Protein AF-A0A7Y3I035-F1 (afdb_monomer)

Sequence (194 aa):
MNVNLIPAARLRRASVQRHLRAWITTWSSLALFLLVAFFVAGGISANDDRTLTEQITVATNTIEQGQIETTRLRSAIEHSMTVLRANRAVGVQPDWSILLALVAEALGDEMVIRECRLVAQPARDEETGNDLTLTISGIGRTQQDISQFVLRMDKLTLFRRVRLTDTRREPFLNDHAIAFRLECELDKQEESGS

Nearest PDB structures (foldseek):
  3jc8-assembly1_Oa  TM=4.571E-01  e=1.658E-03  Myxococcus xanthus DK 1622
  5uvr-assembly1_A  TM=6.631E-01  e=7.263E-03  Pseudomonas aeruginosa
  2rjz-assembly1_A  TM=5.347E-01  e=1.236E-02  Pseudomonas aeruginosa PAO1
  6kny-assembly1_A  TM=4.689E-01  e=4.534E-02  Akkermansia muciniphila ATCC BAA-835
  6lad-assembly7_C  TM=4.763E-01  e=1.037E-01  Akkermansia muciniphila ATCC BAA-835

pLDDT: mean 89.02, std 12.92, range [39.69, 98.56]

Secondary structure (DSSP, 8-state):
-------HHHHHHHHHHHHHHHHHHHHHHHHHHHHHHHHHHHHHHHHHHHHHHHHHHHHHHHHHHHHHHHHHHHHHHHHHHHHHHHHHHHH----HHHHHHHHHHHH-TTEEEEEEEEEEEPPSSTTS--EEEEEEEEEESSHHHHHHHHHHHHHTSSEEEEEEEEEEEEEETTEEEEEEEEEEEEP-------

Solvent-accessible surface area (backbone atoms only — not comparable to full-atom values): 11039 Å² total; per-residue (Å²): 135,87,79,80,83,71,65,68,72,60,59,57,55,57,53,52,52,53,51,52,50,51,52,49,52,52,53,54,52,52,52,51,50,52,51,53,52,50,53,53,54,53,54,53,56,59,49,53,57,50,53,53,52,52,51,52,50,53,51,50,53,52,52,52,52,52,52,54,52,52,53,53,51,51,53,54,51,55,54,52,50,51,53,48,50,58,50,51,75,60,62,79,63,72,74,56,66,59,57,51,50,53,52,56,66,44,49,53,91,66,43,48,83,74,46,80,46,80,43,76,43,78,50,92,46,99,85,48,69,76,42,40,39,39,38,40,29,31,38,18,62,43,73,65,56,46,55,51,32,54,54,42,51,51,68,64,69,56,37,75,40,73,42,82,76,46,77,45,82,43,85,45,96,94,48,65,26,32,35,39,31,36,41,29,36,44,53,78,79,71,78,78,82,122

Structure (mmCIF, N/CA/C/O backbone):
data_AF-A0A7Y3I035-F1
#
_entry.id   AF-A0A7Y3I035-F1
#
loop_
_atom_site.group_PDB
_atom_site.id
_atom_site.type_symbol
_atom_site.label_atom_id
_atom_site.label_alt_id
_atom_site.label_comp_id
_atom_site.label_asym_id
_atom_site.label_entity_id
_atom_site.label_seq_id
_atom_site.pdbx_PDB_ins_code
_atom_site.Cartn_x
_atom_site.Cartn_y
_atom_site.Cartn_z
_atom_site.occupancy
_atom_site.B_iso_or_equiv
_atom_site.auth_seq_id
_atom_site.auth_comp_id
_atom_site.auth_asym_id
_atom_site.auth_atom_id
_atom_site.pdbx_PDB_model_num
ATOM 1 N N . MET A 1 1 ? 58.839 7.990 -119.563 1.00 39.69 1 MET A N 1
ATOM 2 C CA . MET A 1 1 ? 59.151 7.915 -118.119 1.00 39.69 1 MET A CA 1
ATOM 3 C C . MET A 1 1 ? 58.642 9.189 -117.460 1.00 39.69 1 MET A C 1
ATOM 5 O O . MET A 1 1 ? 59.335 10.194 -117.484 1.00 39.69 1 MET A O 1
ATOM 9 N N . ASN A 1 2 ? 57.406 9.181 -116.955 1.00 41.38 2 ASN A N 1
ATOM 10 C CA . ASN A 1 2 ? 56.864 10.333 -116.231 1.00 41.38 2 ASN A CA 1
ATOM 11 C C . ASN A 1 2 ? 57.347 10.272 -114.783 1.00 41.38 2 ASN A C 1
ATOM 13 O O . ASN A 1 2 ? 56.921 9.418 -114.008 1.00 41.38 2 ASN A O 1
ATOM 17 N N . VAL A 1 3 ? 58.273 11.168 -114.447 1.00 53.53 3 VAL A N 1
ATOM 18 C CA . VAL A 1 3 ? 58.755 11.382 -113.084 1.00 53.53 3 VAL A CA 1
ATOM 19 C C . VAL A 1 3 ? 57.679 12.174 -112.349 1.00 53.53 3 VAL A C 1
ATOM 21 O O . VAL A 1 3 ? 57.455 13.352 -112.615 1.00 53.53 3 VAL A O 1
ATOM 24 N N . ASN A 1 4 ? 56.961 11.494 -111.460 1.00 59.69 4 ASN A N 1
ATOM 25 C CA . ASN A 1 4 ? 55.905 12.091 -110.656 1.00 59.69 4 ASN A CA 1
ATOM 26 C C . ASN A 1 4 ? 56.529 13.010 -109.586 1.00 59.69 4 ASN A C 1
ATOM 28 O O . ASN A 1 4 ? 56.932 12.553 -108.519 1.00 59.69 4 ASN A O 1
ATOM 32 N N . LEU A 1 5 ? 56.637 14.306 -109.889 1.00 67.31 5 LEU A N 1
ATOM 33 C CA . LEU A 1 5 ? 57.179 15.365 -109.024 1.00 67.31 5 LEU A CA 1
ATOM 34 C C . LEU A 1 5 ? 56.138 15.884 -108.012 1.00 67.31 5 LEU A C 1
ATOM 36 O O . LEU A 1 5 ? 56.022 17.088 -107.785 1.00 67.31 5 LEU A O 1
ATOM 40 N N . ILE A 1 6 ? 55.364 14.995 -107.381 1.00 62.97 6 ILE A N 1
ATOM 41 C CA . ILE A 1 6 ? 54.541 15.391 -106.231 1.00 62.97 6 ILE A CA 1
ATOM 42 C C . ILE A 1 6 ? 55.465 15.431 -105.002 1.00 62.97 6 ILE A C 1
ATOM 44 O O . ILE A 1 6 ? 56.000 14.396 -104.601 1.00 62.97 6 ILE A O 1
ATOM 48 N N . PRO A 1 7 ? 55.681 16.602 -104.378 1.00 70.56 7 PRO A N 1
ATOM 49 C CA . PRO A 1 7 ? 56.653 16.753 -103.303 1.00 70.56 7 PRO A CA 1
ATOM 50 C C . PRO A 1 7 ? 56.266 15.909 -102.079 1.00 70.56 7 PRO A C 1
ATOM 52 O O . PRO A 1 7 ? 55.237 16.144 -101.438 1.00 70.56 7 PRO A O 1
ATOM 55 N N . ALA A 1 8 ? 57.136 14.963 -101.705 1.00 72.44 8 ALA A N 1
ATOM 56 C CA . ALA A 1 8 ? 56.980 14.044 -100.567 1.00 72.44 8 ALA A CA 1
ATOM 57 C C . ALA A 1 8 ? 56.687 14.748 -99.221 1.00 72.44 8 ALA A C 1
ATOM 59 O O . ALA A 1 8 ? 56.113 14.156 -98.304 1.00 72.44 8 ALA A O 1
ATOM 60 N N . ALA A 1 9 ? 57.014 16.040 -99.114 1.00 73.12 9 ALA A N 1
ATOM 61 C CA . ALA A 1 9 ? 56.730 16.869 -97.947 1.00 73.12 9 ALA A CA 1
ATOM 62 C C . ALA A 1 9 ? 55.222 17.059 -97.664 1.00 73.12 9 ALA A C 1
ATOM 64 O O . ALA A 1 9 ? 54.836 17.192 -96.501 1.00 73.12 9 ALA A O 1
ATOM 65 N N . ARG A 1 10 ? 54.346 17.040 -98.683 1.00 75.56 10 ARG A N 1
ATOM 66 C CA . ARG A 1 10 ? 52.890 17.204 -98.477 1.00 75.56 10 ARG A CA 1
ATOM 67 C C . ARG A 1 10 ? 52.215 15.936 -97.951 1.00 75.56 10 ARG A C 1
ATOM 69 O O . ARG A 1 10 ? 51.343 16.034 -97.090 1.00 75.56 10 ARG A O 1
ATOM 76 N N . LEU A 1 11 ? 52.652 14.757 -98.393 1.00 73.19 11 LEU A N 1
ATOM 77 C CA . LEU A 1 11 ? 52.077 13.480 -97.949 1.00 73.19 11 LEU A CA 1
ATOM 78 C C . LEU A 1 11 ? 52.383 13.188 -96.469 1.00 73.19 11 LEU A C 1
ATOM 80 O O . LEU A 1 11 ? 51.501 12.721 -95.750 1.00 73.19 11 LEU A O 1
ATOM 84 N N . ARG A 1 12 ? 53.579 13.556 -95.972 1.00 75.31 12 ARG A N 1
ATOM 85 C CA . ARG A 1 12 ? 53.938 13.401 -94.546 1.00 75.31 12 ARG A CA 1
ATOM 86 C C . ARG A 1 12 ? 53.108 14.280 -93.602 1.00 75.31 12 ARG A C 1
ATOM 88 O O . ARG A 1 12 ? 52.785 13.843 -92.505 1.00 75.31 12 ARG A O 1
ATOM 95 N N . ARG A 1 13 ? 52.715 15.496 -94.007 1.00 77.25 13 ARG A N 1
ATOM 96 C CA . ARG A 1 13 ? 51.841 16.349 -93.171 1.00 77.25 13 ARG A CA 1
ATOM 97 C C . ARG A 1 13 ? 50.422 15.782 -93.051 1.00 77.25 13 ARG A C 1
ATOM 99 O O . ARG A 1 13 ? 49.820 15.881 -91.985 1.00 77.25 13 ARG A O 1
ATOM 106 N N . ALA A 1 14 ? 49.905 15.1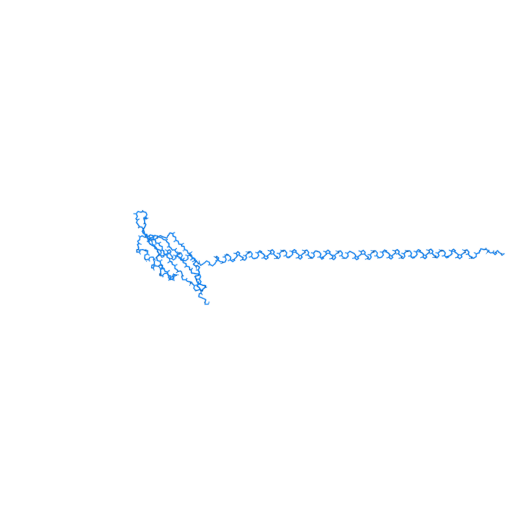56 -94.110 1.00 77.19 14 ALA A N 1
ATOM 107 C CA . ALA A 1 14 ? 48.558 14.587 -94.115 1.00 77.19 14 ALA A CA 1
ATOM 108 C C . ALA A 1 14 ? 48.427 13.328 -93.234 1.00 77.19 14 ALA A C 1
ATOM 110 O O . ALA A 1 14 ? 47.402 13.156 -92.574 1.00 77.19 14 ALA A O 1
ATOM 111 N N . SER A 1 15 ? 49.449 12.463 -93.176 1.00 79.31 15 SER A N 1
ATOM 112 C CA . SER A 1 15 ? 49.418 11.271 -92.313 1.00 79.31 15 SER A CA 1
ATOM 113 C C . SER A 1 15 ? 49.510 11.627 -90.827 1.00 79.31 15 SER A C 1
ATOM 115 O O . SER A 1 15 ? 48.733 11.108 -90.027 1.00 79.31 15 SER A O 1
ATOM 117 N N . VAL A 1 16 ? 50.378 12.576 -90.456 1.00 85.50 16 VAL A N 1
ATOM 118 C CA . VAL A 1 16 ? 50.531 13.035 -89.062 1.00 85.50 16 VAL A CA 1
ATOM 119 C C . VAL A 1 16 ? 49.228 13.628 -88.520 1.00 85.50 16 VAL A C 1
ATOM 121 O O . VAL A 1 16 ? 48.840 13.322 -87.395 1.00 85.50 16 VAL A O 1
ATOM 124 N N . GLN A 1 17 ? 48.496 14.406 -89.326 1.00 85.50 17 GLN A N 1
ATOM 125 C CA . GLN A 1 17 ? 47.204 14.964 -88.909 1.00 85.50 17 GLN A CA 1
ATOM 126 C C . GLN A 1 17 ? 46.141 13.888 -88.653 1.00 85.50 17 GLN A C 1
ATOM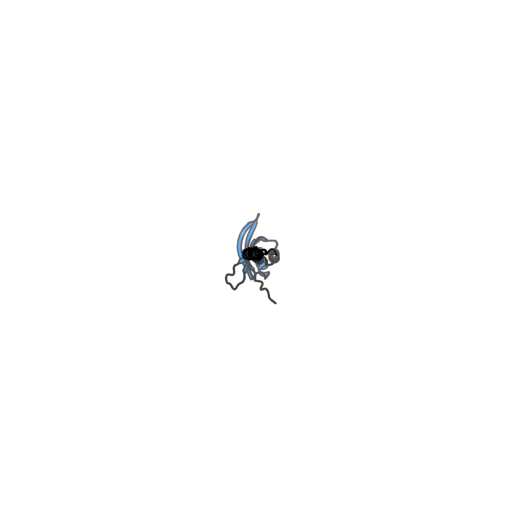 128 O O . GLN A 1 17 ? 45.338 14.039 -87.733 1.00 85.50 17 GLN A O 1
ATOM 133 N N . ARG A 1 18 ? 46.130 12.796 -89.430 1.00 85.69 18 ARG A N 1
ATOM 134 C CA . ARG A 1 18 ? 45.199 11.678 -89.202 1.00 85.69 18 ARG A CA 1
ATOM 135 C C . ARG A 1 18 ? 45.513 10.945 -87.906 1.00 85.69 18 ARG A C 1
ATOM 137 O O . ARG A 1 18 ? 44.594 10.680 -87.138 1.00 85.69 18 ARG A O 1
ATOM 144 N N . HIS A 1 19 ? 46.792 10.684 -87.639 1.00 89.31 19 HIS A N 1
ATOM 145 C CA . HIS A 1 19 ? 47.198 10.077 -86.377 1.00 89.31 19 HIS A CA 1
ATOM 146 C C . HIS A 1 19 ? 46.843 10.982 -85.200 1.00 89.31 19 HIS A C 1
ATOM 148 O O . HIS A 1 19 ? 46.177 10.515 -84.289 1.00 89.31 19 HIS A O 1
ATOM 154 N N . LEU A 1 20 ? 47.181 12.275 -85.237 1.00 90.12 20 LEU A N 1
ATOM 155 C CA . LEU A 1 20 ? 46.835 13.206 -84.154 1.00 90.12 20 LEU A CA 1
ATOM 156 C C . LEU A 1 20 ? 45.331 13.240 -83.868 1.00 90.12 20 LEU A C 1
ATOM 158 O O . LEU A 1 20 ? 44.941 13.194 -82.706 1.00 90.12 20 LEU A O 1
ATOM 162 N N . ARG A 1 21 ? 44.481 13.257 -84.903 1.00 91.19 21 ARG A N 1
ATOM 163 C CA . ARG A 1 21 ? 43.022 13.198 -84.716 1.00 91.19 21 ARG A CA 1
ATOM 164 C C . ARG A 1 21 ? 42.582 11.892 -84.059 1.00 91.19 21 ARG A C 1
ATOM 166 O O . ARG A 1 21 ? 41.799 11.953 -83.121 1.00 91.19 21 ARG A O 1
ATOM 173 N N . ALA A 1 22 ? 43.116 10.752 -84.502 1.00 92.50 22 ALA A N 1
ATOM 174 C CA . ALA A 1 22 ? 42.826 9.456 -83.890 1.00 92.50 22 ALA A CA 1
ATOM 175 C C . ALA A 1 22 ? 43.279 9.402 -82.419 1.00 92.50 22 ALA A C 1
ATOM 177 O O . ALA A 1 22 ? 42.523 8.962 -81.558 1.00 92.50 22 ALA A O 1
ATOM 178 N N . TRP A 1 23 ? 44.473 9.918 -82.108 1.00 93.62 23 TRP A N 1
ATOM 179 C CA . TRP A 1 23 ? 44.976 10.004 -80.735 1.00 93.62 23 TRP A CA 1
ATOM 180 C C . TRP A 1 23 ? 44.084 10.893 -79.862 1.00 93.62 23 TRP A C 1
ATOM 182 O O . TRP A 1 23 ? 43.719 10.479 -78.766 1.00 93.62 23 TRP A O 1
ATOM 192 N N . ILE A 1 24 ? 43.672 12.067 -80.352 1.00 96.19 24 ILE A N 1
ATOM 193 C CA . ILE A 1 24 ? 42.769 12.968 -79.620 1.00 96.19 24 ILE A CA 1
ATOM 194 C C . ILE A 1 24 ? 41.429 12.281 -79.346 1.00 96.19 24 ILE A C 1
ATOM 196 O O . ILE A 1 24 ? 40.977 12.297 -78.207 1.00 96.19 24 ILE A O 1
ATOM 200 N N . THR A 1 25 ? 40.818 11.625 -80.338 1.00 95.69 25 THR A N 1
ATOM 201 C CA . THR A 1 25 ? 39.538 10.930 -80.130 1.00 95.69 25 THR A CA 1
ATOM 202 C C . THR A 1 25 ? 39.654 9.809 -79.103 1.00 95.69 25 THR A C 1
ATOM 204 O O . THR A 1 25 ? 38.780 9.682 -78.247 1.00 95.69 25 THR A O 1
ATOM 207 N N . THR A 1 26 ? 40.749 9.043 -79.125 1.00 96.19 26 THR A N 1
ATOM 208 C CA . THR A 1 26 ? 40.977 7.972 -78.149 1.00 96.19 26 THR A CA 1
ATOM 209 C C . THR A 1 26 ? 41.134 8.544 -76.742 1.00 96.19 26 THR A C 1
ATOM 211 O O . THR A 1 26 ? 40.435 8.104 -75.830 1.00 96.19 26 THR A O 1
ATOM 214 N N . TRP A 1 27 ? 41.966 9.575 -76.562 1.00 97.00 27 TRP A N 1
ATOM 215 C CA . TRP A 1 27 ? 42.158 10.222 -75.260 1.00 97.00 27 TRP A CA 1
ATOM 216 C C . TRP A 1 27 ? 40.886 10.893 -74.735 1.00 97.00 27 TRP A C 1
ATOM 218 O O . TRP A 1 27 ? 40.568 10.741 -73.558 1.00 97.00 27 TRP A O 1
ATOM 228 N N . SER A 1 28 ? 40.116 11.573 -75.590 1.00 96.19 28 SER A N 1
ATOM 229 C CA . SER A 1 28 ? 38.829 12.160 -75.201 1.00 96.19 28 SER A CA 1
ATOM 230 C C . SER A 1 28 ? 37.820 11.092 -74.783 1.00 96.19 28 SER A C 1
ATOM 232 O O . SER A 1 28 ? 37.120 11.279 -73.791 1.00 96.19 28 SER A O 1
ATOM 234 N N . SER A 1 29 ? 37.766 9.961 -75.493 1.00 96.69 29 SER A N 1
ATOM 235 C CA . SER A 1 29 ? 36.865 8.857 -75.143 1.00 96.69 29 SER A CA 1
ATOM 236 C C . SER A 1 29 ? 37.239 8.206 -73.806 1.00 96.69 29 SER A C 1
ATOM 238 O O . SER A 1 29 ? 36.363 7.973 -72.976 1.00 96.69 29 SER A O 1
ATOM 240 N N . LEU A 1 30 ? 38.537 8.006 -73.549 1.00 96.88 30 LEU A N 1
ATOM 241 C CA . LEU A 1 30 ? 39.046 7.493 -72.277 1.00 96.88 30 LEU A CA 1
ATOM 242 C C . LEU A 1 30 ? 38.745 8.455 -71.119 1.00 96.88 30 LEU A C 1
ATOM 244 O O . LEU A 1 30 ? 38.272 8.023 -70.071 1.00 96.88 30 LEU A O 1
ATOM 248 N N . ALA A 1 31 ? 38.986 9.755 -71.309 1.00 97.56 31 ALA A N 1
ATOM 249 C CA . ALA A 1 31 ? 38.710 10.767 -70.293 1.00 97.56 31 ALA A CA 1
ATOM 250 C C . ALA A 1 31 ? 37.214 10.830 -69.949 1.00 97.56 31 ALA A C 1
ATOM 252 O O . ALA A 1 31 ? 36.852 10.879 -68.775 1.00 97.56 31 ALA A O 1
ATOM 253 N N . LEU A 1 32 ? 36.347 10.766 -70.965 1.00 97.62 32 LEU A N 1
ATOM 254 C CA . LEU A 1 32 ? 34.900 10.720 -70.769 1.00 97.62 32 LEU A CA 1
ATOM 255 C C . LEU A 1 32 ? 34.479 9.460 -70.001 1.00 97.62 32 LEU A C 1
ATOM 257 O O . LEU A 1 32 ? 33.684 9.548 -69.070 1.00 97.62 32 LEU A O 1
ATOM 261 N N . PHE A 1 33 ? 35.040 8.301 -70.354 1.00 97.81 33 PHE A N 1
ATOM 262 C CA . PHE A 1 33 ? 34.757 7.040 -69.673 1.00 97.81 33 PHE A CA 1
ATOM 263 C C . PHE A 1 33 ? 35.159 7.077 -68.191 1.00 97.81 33 PHE A C 1
ATOM 265 O O . PHE A 1 33 ? 34.366 6.697 -67.332 1.00 97.81 33 PHE A O 1
ATOM 272 N N . LEU A 1 34 ? 36.353 7.591 -67.875 1.00 97.50 34 LEU A N 1
ATOM 273 C CA . LEU A 1 34 ? 36.816 7.736 -66.490 1.00 97.50 34 LEU A CA 1
ATOM 274 C C . LEU A 1 34 ? 35.942 8.698 -65.682 1.00 97.50 34 LEU A C 1
ATOM 276 O O . LEU A 1 34 ? 35.655 8.426 -64.519 1.00 97.50 34 LEU A O 1
ATOM 280 N N . LEU A 1 35 ? 35.485 9.791 -66.295 1.00 97.50 35 LEU A N 1
ATOM 281 C CA . LEU A 1 35 ? 34.586 10.740 -65.646 1.00 97.50 35 LEU A CA 1
ATOM 282 C C . LEU A 1 35 ? 33.252 10.067 -65.300 1.00 97.50 35 LEU A C 1
ATOM 284 O O . LEU A 1 35 ? 32.817 10.138 -64.155 1.00 97.50 35 LEU A O 1
ATOM 288 N N . VAL A 1 36 ? 32.638 9.342 -66.239 1.00 97.19 36 VAL A N 1
ATOM 289 C CA . VAL A 1 36 ? 31.394 8.596 -65.975 1.00 97.19 36 VAL A CA 1
ATOM 290 C C . VAL A 1 36 ? 31.594 7.558 -64.869 1.00 97.19 36 VAL A C 1
ATOM 292 O O . VAL A 1 36 ? 30.783 7.496 -63.948 1.00 97.19 36 VAL A O 1
ATOM 295 N N . ALA A 1 37 ? 32.687 6.790 -64.906 1.00 96.69 37 ALA A N 1
ATOM 296 C CA . ALA A 1 37 ? 32.997 5.809 -63.867 1.00 96.69 37 ALA A CA 1
ATOM 297 C C . ALA A 1 37 ? 33.148 6.460 -62.481 1.00 96.69 37 ALA A C 1
ATOM 299 O O . ALA A 1 37 ? 32.632 5.933 -61.497 1.00 96.69 37 ALA A O 1
ATOM 300 N N . PHE A 1 38 ? 33.789 7.630 -62.409 1.00 96.75 38 PHE A N 1
ATOM 301 C CA . PHE A 1 38 ? 33.932 8.393 -61.170 1.00 96.75 38 PHE A CA 1
ATOM 302 C C . PHE A 1 38 ? 32.577 8.860 -60.616 1.00 96.75 38 PHE A C 1
ATOM 3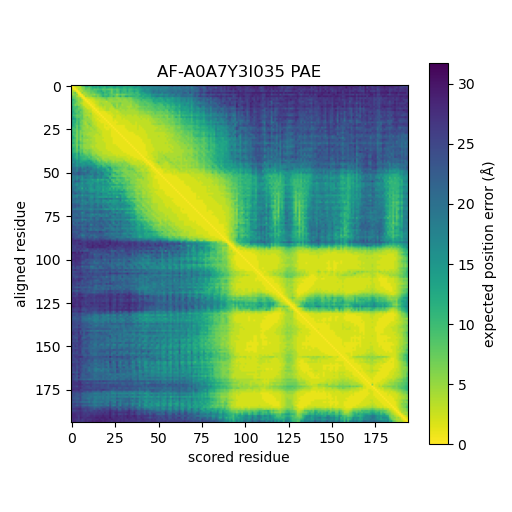04 O O . PHE A 1 38 ? 32.313 8.689 -59.427 1.00 96.75 38 PHE A O 1
ATOM 311 N N . PHE A 1 39 ? 31.684 9.382 -61.465 1.00 95.62 39 PHE A N 1
ATOM 312 C CA . PHE A 1 39 ? 30.338 9.786 -61.039 1.00 95.62 39 PHE A CA 1
ATOM 313 C C . PHE A 1 39 ? 29.476 8.598 -60.593 1.00 95.62 39 PHE A C 1
ATOM 315 O O . PHE A 1 39 ? 28.748 8.718 -59.610 1.00 95.62 39 PHE A O 1
ATOM 322 N N . VAL A 1 40 ? 29.571 7.448 -61.268 1.00 94.50 40 VAL A N 1
ATOM 323 C CA . VAL A 1 40 ? 28.848 6.228 -60.869 1.00 94.50 40 VAL A CA 1
ATOM 324 C C . VAL A 1 40 ? 29.358 5.710 -59.524 1.00 94.50 40 VAL A C 1
ATOM 326 O O . VAL A 1 40 ? 28.550 5.428 -58.643 1.00 94.50 40 VAL A O 1
ATOM 329 N N . ALA A 1 41 ? 30.678 5.643 -59.330 1.00 93.44 41 ALA A N 1
ATOM 330 C CA . ALA A 1 41 ? 31.267 5.219 -58.061 1.00 93.44 41 ALA A CA 1
ATOM 331 C C . ALA A 1 41 ? 30.874 6.158 -56.907 1.00 93.44 41 ALA A C 1
ATOM 333 O O . ALA A 1 41 ? 30.435 5.691 -55.859 1.00 93.44 41 ALA A O 1
ATOM 334 N N . GLY A 1 42 ? 30.943 7.477 -57.122 1.00 91.38 42 GLY A N 1
ATOM 335 C CA . GLY A 1 42 ? 30.523 8.465 -56.125 1.00 91.38 42 GLY A CA 1
ATOM 336 C C . GLY A 1 42 ? 29.024 8.410 -55.811 1.00 91.38 42 GLY A C 1
ATOM 337 O O . GLY A 1 42 ? 28.630 8.561 -54.656 1.00 91.38 42 GLY A O 1
ATOM 338 N N . GLY A 1 43 ? 28.186 8.148 -56.819 1.00 88.56 43 GLY A N 1
ATOM 339 C CA . GLY A 1 43 ? 26.740 8.006 -56.646 1.00 88.56 43 GLY A CA 1
ATOM 340 C C . GLY A 1 43 ? 26.343 6.789 -55.807 1.00 88.56 43 GLY A C 1
ATOM 341 O O . GLY A 1 43 ? 25.409 6.885 -55.015 1.00 88.56 43 GLY A O 1
ATOM 342 N N . ILE A 1 44 ? 27.063 5.670 -55.942 1.00 88.75 44 ILE A N 1
ATOM 343 C CA . ILE A 1 44 ? 26.805 4.450 -55.161 1.00 88.75 44 ILE A CA 1
ATOM 344 C C . ILE A 1 44 ? 27.180 4.672 -53.689 1.00 88.75 44 ILE A C 1
ATOM 346 O O . ILE A 1 44 ? 26.356 4.420 -52.814 1.00 88.75 44 ILE A O 1
ATOM 350 N N . SER A 1 45 ? 28.362 5.232 -53.406 1.00 86.31 45 SER A N 1
ATOM 351 C CA . SER A 1 45 ? 28.804 5.477 -52.023 1.00 86.31 45 SER A CA 1
ATOM 352 C C . SER A 1 45 ? 27.919 6.476 -51.270 1.00 86.31 45 SER A C 1
ATOM 354 O O . SER A 1 45 ? 27.628 6.272 -50.096 1.00 86.31 45 SER A O 1
ATOM 356 N N . ALA A 1 46 ? 27.420 7.520 -51.941 1.00 84.94 46 ALA A N 1
ATOM 357 C CA . ALA A 1 46 ? 26.529 8.498 -51.309 1.00 84.94 46 ALA A CA 1
ATOM 358 C C . ALA A 1 46 ? 25.157 7.915 -50.916 1.00 84.94 46 ALA A C 1
ATOM 360 O O . ALA A 1 46 ? 24.462 8.482 -50.067 1.00 84.94 46 ALA A O 1
ATOM 361 N N . ASN A 1 47 ? 24.740 6.810 -51.542 1.00 84.88 47 ASN A N 1
ATOM 362 C CA . ASN A 1 47 ? 23.468 6.165 -51.233 1.00 84.88 47 ASN A CA 1
ATOM 363 C C . ASN A 1 47 ? 23.582 5.269 -49.988 1.00 84.88 47 ASN A C 1
ATOM 365 O O . ASN A 1 47 ? 22.676 5.282 -49.156 1.00 84.88 47 ASN A O 1
ATOM 369 N N . ASP A 1 48 ? 24.711 4.577 -49.807 1.00 86.94 48 ASP A N 1
ATOM 370 C CA . ASP A 1 48 ? 24.969 3.743 -48.624 1.00 86.94 48 ASP A CA 1
ATOM 371 C C . ASP A 1 48 ? 24.994 4.581 -47.335 1.00 86.94 48 ASP A C 1
ATOM 373 O O . ASP A 1 48 ? 24.314 4.237 -46.364 1.00 86.94 48 ASP A O 1
ATOM 377 N N . ASP A 1 49 ? 25.659 5.741 -47.354 1.00 86.44 49 ASP A N 1
ATOM 378 C CA . ASP A 1 49 ? 25.718 6.657 -46.203 1.00 86.44 49 ASP A CA 1
ATOM 379 C C . ASP A 1 49 ? 24.325 7.138 -45.764 1.00 86.44 49 ASP A C 1
ATOM 381 O O . ASP A 1 49 ? 24.036 7.265 -44.567 1.00 86.44 49 ASP A O 1
ATOM 385 N N . ARG A 1 50 ? 23.420 7.365 -46.726 1.00 85.56 50 ARG A N 1
ATOM 386 C CA . ARG A 1 50 ? 22.028 7.741 -46.436 1.00 85.56 50 ARG A CA 1
ATOM 387 C C . ARG A 1 50 ? 21.274 6.614 -45.744 1.00 85.56 50 ARG A C 1
ATOM 389 O O . ARG A 1 50 ? 20.608 6.876 -44.745 1.00 85.56 50 ARG A O 1
ATOM 396 N N . THR A 1 51 ? 21.416 5.378 -46.222 1.00 92.12 51 THR A N 1
ATOM 397 C CA . THR A 1 51 ? 20.725 4.227 -45.617 1.00 92.12 51 THR A CA 1
ATOM 398 C C . THR A 1 51 ? 21.216 3.932 -44.202 1.00 92.12 51 THR A C 1
ATOM 400 O O . THR A 1 51 ? 20.405 3.633 -43.328 1.00 92.12 51 THR A O 1
ATOM 403 N N . LEU A 1 52 ? 22.519 4.075 -43.936 1.00 93.62 52 LEU A N 1
ATOM 404 C CA . LEU A 1 52 ? 23.081 3.895 -42.596 1.00 93.62 52 LEU A CA 1
ATOM 405 C C . LEU A 1 52 ? 22.589 4.974 -41.632 1.00 93.62 52 LEU A C 1
ATOM 407 O O . LEU A 1 52 ? 22.191 4.667 -40.510 1.00 93.62 52 LEU A O 1
ATOM 411 N N . THR A 1 53 ? 22.560 6.230 -42.080 1.00 94.44 53 THR A N 1
ATOM 412 C CA . THR A 1 53 ? 22.056 7.344 -41.265 1.00 94.44 53 THR A CA 1
ATOM 413 C C . THR A 1 53 ? 20.572 7.160 -40.943 1.00 94.44 53 THR A C 1
ATOM 415 O O . THR A 1 53 ? 20.152 7.365 -39.802 1.00 94.44 53 THR A O 1
ATOM 418 N N . GLU A 1 54 ? 19.773 6.707 -41.911 1.00 94.62 54 GLU A N 1
ATOM 419 C CA . GLU A 1 54 ? 18.356 6.398 -41.707 1.00 94.62 54 GLU A CA 1
ATOM 420 C C . GLU A 1 54 ? 18.167 5.246 -40.709 1.00 94.62 54 GLU A C 1
ATOM 422 O O . GLU A 1 54 ? 17.396 5.383 -39.760 1.00 94.62 54 GLU A O 1
ATOM 427 N N . GLN A 1 55 ? 18.935 4.160 -40.833 1.00 94.69 55 GLN A N 1
ATOM 428 C CA . GLN A 1 55 ? 18.882 3.033 -39.893 1.00 94.69 55 GLN A CA 1
ATOM 429 C C . GLN A 1 55 ? 19.280 3.432 -38.468 1.00 94.69 55 GLN A C 1
ATOM 431 O O . GLN A 1 55 ? 18.611 3.028 -37.516 1.00 94.69 55 GLN A O 1
ATOM 436 N N . ILE A 1 56 ? 20.318 4.259 -38.301 1.00 96.88 56 ILE A N 1
ATOM 437 C CA . ILE A 1 56 ? 20.713 4.791 -36.987 1.00 96.88 56 ILE A CA 1
ATOM 438 C C . ILE A 1 56 ? 19.588 5.649 -36.403 1.00 96.88 56 ILE A C 1
ATOM 440 O O . ILE A 1 56 ? 19.283 5.534 -35.216 1.00 96.88 56 ILE A O 1
ATOM 444 N N . THR A 1 57 ? 18.938 6.472 -37.225 1.00 96.62 57 THR A N 1
ATOM 445 C CA . THR A 1 57 ? 17.839 7.337 -36.773 1.00 96.62 57 THR A CA 1
ATOM 446 C C . THR A 1 57 ? 16.630 6.504 -36.339 1.00 96.62 57 THR A C 1
ATOM 448 O O . THR A 1 57 ? 16.068 6.738 -35.272 1.00 96.62 57 THR A O 1
ATOM 451 N N . VAL A 1 58 ? 16.269 5.470 -37.107 1.00 97.19 58 VAL A N 1
ATOM 452 C CA . VAL A 1 58 ? 15.181 4.539 -36.765 1.00 97.19 58 VAL A CA 1
ATOM 453 C C . VAL A 1 58 ? 15.498 3.760 -35.485 1.00 97.19 58 VAL A C 1
ATOM 455 O O . VAL A 1 58 ? 14.643 3.656 -34.602 1.00 97.19 58 VAL A O 1
ATOM 458 N N . ALA A 1 59 ? 16.724 3.252 -35.341 1.00 97.00 59 ALA A N 1
ATOM 459 C CA . ALA A 1 59 ? 17.146 2.537 -34.140 1.00 97.00 59 ALA A CA 1
ATOM 460 C C . ALA A 1 59 ? 17.129 3.447 -32.902 1.00 97.00 59 ALA A C 1
ATOM 462 O O . ALA A 1 59 ? 16.608 3.050 -31.861 1.00 97.00 59 ALA A O 1
ATOM 463 N N . THR A 1 60 ? 17.620 4.683 -33.029 1.00 97.50 60 THR A N 1
ATOM 464 C CA . THR A 1 60 ? 17.608 5.682 -31.947 1.00 97.50 60 THR A CA 1
ATOM 465 C C . THR A 1 60 ? 16.179 6.003 -31.512 1.00 97.50 60 THR A C 1
ATOM 467 O O . THR A 1 60 ? 15.868 5.909 -30.327 1.00 97.50 60 THR A O 1
ATOM 470 N N . ASN A 1 61 ? 15.276 6.257 -32.464 1.00 97.69 61 ASN A N 1
ATOM 471 C CA . ASN A 1 61 ? 13.864 6.518 -32.168 1.00 97.69 61 ASN A CA 1
ATOM 472 C C . ASN A 1 61 ? 13.186 5.327 -31.471 1.00 97.69 61 ASN A C 1
ATOM 474 O O . ASN A 1 61 ? 12.368 5.512 -30.572 1.00 97.69 61 ASN A O 1
ATOM 478 N N . THR A 1 62 ? 13.536 4.096 -31.855 1.00 96.62 62 THR A N 1
ATOM 479 C CA . THR A 1 62 ? 12.988 2.878 -31.234 1.00 96.62 62 THR A CA 1
ATOM 480 C C . THR A 1 62 ? 13.460 2.732 -29.784 1.00 96.62 62 THR A C 1
ATOM 482 O O . THR A 1 62 ? 12.681 2.361 -28.905 1.00 96.62 62 THR A O 1
ATOM 485 N N . ILE A 1 63 ? 14.727 3.062 -29.507 1.00 97.31 63 ILE A N 1
ATOM 486 C CA . ILE A 1 63 ? 15.282 3.053 -28.147 1.00 97.31 63 ILE A CA 1
ATOM 487 C C . ILE A 1 63 ? 14.586 4.106 -27.279 1.00 97.31 63 ILE A C 1
ATOM 489 O O . ILE A 1 63 ? 14.190 3.795 -26.155 1.00 97.31 63 ILE A O 1
ATOM 493 N N . GLU A 1 64 ? 14.394 5.322 -27.794 1.00 97.75 64 GLU A N 1
ATOM 494 C CA . GLU A 1 64 ? 13.687 6.387 -27.073 1.00 97.75 64 GLU A CA 1
ATOM 495 C C . GLU A 1 64 ? 12.242 5.991 -26.748 1.00 97.75 64 GLU A C 1
ATOM 497 O O . GLU A 1 64 ? 11.798 6.143 -25.608 1.00 97.75 64 GLU A O 1
ATOM 502 N N . GLN A 1 65 ? 11.523 5.394 -27.704 1.00 97.06 65 GLN A N 1
ATOM 503 C CA . GLN A 1 65 ? 10.168 4.883 -27.474 1.00 97.06 65 GLN A CA 1
ATOM 504 C C . GLN A 1 65 ? 10.137 3.816 -26.371 1.00 97.06 65 GLN A C 1
ATOM 506 O O . GLN A 1 65 ? 9.322 3.905 -25.450 1.00 97.06 65 GLN A O 1
ATOM 511 N N . GLY A 1 66 ? 11.072 2.862 -26.388 1.00 97.19 66 GLY A N 1
ATOM 512 C CA . GLY A 1 66 ? 11.179 1.846 -25.337 1.00 97.19 66 GLY A CA 1
ATOM 513 C C . GLY A 1 66 ? 11.488 2.433 -23.951 1.00 97.19 66 GLY A C 1
ATOM 514 O O . GLY A 1 66 ? 10.951 1.980 -22.935 1.00 97.19 66 GLY A O 1
ATOM 515 N N . GLN A 1 67 ? 12.310 3.483 -23.871 1.00 97.62 67 GLN A N 1
ATOM 516 C CA . GLN A 1 67 ? 12.586 4.173 -22.604 1.00 97.62 67 GLN A CA 1
ATOM 517 C C . GLN A 1 67 ? 11.339 4.877 -22.043 1.00 97.62 67 GLN A C 1
ATOM 519 O O . GLN A 1 67 ? 11.086 4.837 -20.834 1.00 97.62 67 GLN A O 1
ATOM 524 N N . ILE A 1 68 ? 10.509 5.461 -22.907 1.00 97.88 68 ILE A N 1
ATOM 525 C CA . ILE A 1 68 ? 9.241 6.085 -22.501 1.00 97.88 68 ILE A CA 1
ATOM 526 C C . ILE A 1 68 ? 8.252 5.028 -21.984 1.00 97.88 68 ILE A C 1
ATOM 528 O O . ILE A 1 68 ? 7.610 5.225 -20.950 1.00 97.88 68 ILE A O 1
ATOM 532 N N . GLU A 1 69 ? 8.148 3.871 -22.638 1.00 97.00 69 GLU A N 1
ATOM 533 C CA . GLU A 1 69 ? 7.256 2.797 -22.181 1.00 97.00 69 GLU A CA 1
ATOM 534 C C . GLU A 1 69 ? 7.700 2.193 -20.845 1.00 97.00 69 GLU A C 1
ATOM 536 O O . GLU A 1 69 ? 6.881 1.985 -19.945 1.00 97.00 69 GLU A O 1
ATOM 541 N N . THR A 1 70 ? 9.002 1.964 -20.667 1.00 97.38 70 THR A N 1
ATOM 542 C CA . THR A 1 70 ? 9.535 1.396 -19.418 1.00 97.38 70 THR A CA 1
ATOM 543 C C . THR A 1 70 ? 9.355 2.334 -18.227 1.00 97.38 70 THR A C 1
ATOM 545 O O . THR A 1 70 ? 8.986 1.881 -17.141 1.00 97.38 70 THR A O 1
ATOM 548 N N . THR A 1 71 ? 9.557 3.642 -18.408 1.00 97.31 71 THR A N 1
ATOM 549 C CA . THR A 1 71 ? 9.310 4.640 -17.352 1.00 97.31 71 THR A CA 1
ATOM 550 C C . THR A 1 71 ? 7.826 4.730 -16.995 1.00 97.31 71 THR A C 1
ATOM 552 O O . THR A 1 71 ? 7.481 4.721 -15.810 1.00 97.31 71 THR A O 1
ATOM 555 N N . ARG A 1 72 ? 6.933 4.698 -17.991 1.00 97.50 72 ARG A N 1
ATOM 556 C CA . ARG A 1 72 ? 5.479 4.651 -17.777 1.00 97.50 72 ARG A CA 1
ATOM 557 C C . ARG A 1 72 ? 5.043 3.410 -16.992 1.00 97.50 72 ARG A C 1
ATOM 559 O O . ARG A 1 72 ? 4.261 3.531 -16.050 1.00 97.50 72 ARG A O 1
ATOM 566 N N . LEU A 1 73 ? 5.546 2.227 -17.350 1.00 96.56 73 LEU A N 1
ATOM 567 C CA . LEU A 1 73 ? 5.209 0.975 -16.663 1.00 96.56 73 LEU A CA 1
ATOM 568 C C . LEU A 1 73 ? 5.705 0.959 -15.213 1.00 96.56 73 LEU A C 1
ATOM 570 O O . LEU A 1 73 ? 4.966 0.537 -14.326 1.00 96.56 73 LEU A O 1
ATOM 574 N N . ARG A 1 74 ? 6.914 1.469 -14.946 1.00 97.19 74 ARG A N 1
ATOM 575 C CA . ARG A 1 74 ? 7.439 1.585 -13.574 1.00 97.19 74 ARG A CA 1
ATOM 576 C C . ARG A 1 74 ? 6.548 2.456 -12.695 1.00 97.19 74 ARG A C 1
ATOM 578 O O . ARG A 1 74 ? 6.188 2.031 -11.602 1.00 97.19 74 ARG A O 1
ATOM 585 N N . SER A 1 75 ? 6.119 3.610 -13.202 1.00 96.44 75 SER A N 1
ATOM 586 C CA . SER A 1 75 ? 5.200 4.492 -12.476 1.00 96.44 75 SER A CA 1
ATOM 587 C C . SER A 1 75 ? 3.859 3.808 -12.167 1.00 96.44 75 SER A C 1
ATOM 589 O O . SER A 1 75 ? 3.351 3.907 -11.050 1.00 96.44 75 SER A O 1
ATOM 591 N N . ALA A 1 76 ? 3.310 3.035 -13.112 1.00 95.62 76 ALA A N 1
ATOM 592 C CA . ALA A 1 76 ? 2.076 2.277 -12.892 1.00 95.62 76 ALA A CA 1
ATOM 593 C C . ALA A 1 76 ? 2.234 1.174 -11.826 1.00 95.62 76 ALA A C 1
ATOM 595 O O . ALA A 1 76 ? 1.320 0.946 -11.025 1.00 95.62 76 ALA A O 1
ATOM 596 N N . ILE A 1 77 ? 3.396 0.511 -11.788 1.00 97.38 77 ILE A N 1
ATOM 597 C CA . ILE A 1 77 ? 3.728 -0.487 -10.763 1.00 97.38 77 ILE A CA 1
ATOM 598 C C . ILE A 1 77 ? 3.821 0.173 -9.386 1.00 97.38 77 ILE A C 1
ATOM 600 O O . ILE A 1 77 ? 3.190 -0.305 -8.445 1.00 97.38 77 ILE A O 1
ATOM 604 N N . GLU A 1 78 ? 4.552 1.281 -9.258 1.00 96.38 78 GLU A N 1
ATOM 605 C CA . GLU A 1 78 ? 4.691 2.007 -7.988 1.00 96.38 78 GLU A CA 1
ATOM 606 C C . GLU A 1 78 ? 3.339 2.498 -7.457 1.00 96.38 78 GLU A C 1
ATOM 608 O O . GLU A 1 78 ? 3.033 2.343 -6.269 1.00 96.38 78 GLU A O 1
ATOM 613 N N . HIS A 1 79 ? 2.484 3.015 -8.343 1.00 95.06 79 HIS A N 1
ATOM 614 C CA . HIS A 1 79 ? 1.131 3.427 -7.985 1.00 95.06 79 HIS A CA 1
ATOM 615 C C . HIS A 1 79 ? 0.295 2.243 -7.473 1.00 95.06 79 HIS A C 1
ATOM 617 O O . HIS A 1 79 ? -0.290 2.312 -6.390 1.00 95.06 79 HIS A O 1
ATOM 623 N N . SER A 1 80 ? 0.308 1.118 -8.191 1.00 92.06 80 SER A N 1
ATOM 624 C CA . SER A 1 80 ? -0.442 -0.087 -7.809 1.00 92.06 80 SER A CA 1
ATOM 625 C C . SER A 1 80 ? 0.064 -0.696 -6.497 1.00 92.06 80 SER A C 1
ATOM 627 O O . SER A 1 80 ? -0.731 -1.122 -5.662 1.00 92.06 80 SER A O 1
ATOM 629 N N . MET A 1 81 ? 1.381 -0.692 -6.263 1.00 94.56 81 MET A N 1
ATOM 630 C CA . MET A 1 81 ? 1.968 -1.131 -4.993 1.00 94.56 81 MET A CA 1
ATOM 631 C C . MET A 1 81 ? 1.559 -0.233 -3.827 1.00 94.56 81 MET A C 1
ATOM 633 O O . MET A 1 81 ? 1.338 -0.731 -2.725 1.00 94.56 81 MET A O 1
ATOM 637 N N . THR A 1 82 ? 1.433 1.073 -4.057 1.00 91.81 82 THR A N 1
ATOM 638 C CA . THR A 1 82 ? 0.967 2.018 -3.035 1.00 91.81 82 THR A CA 1
ATOM 639 C C . THR A 1 82 ? -0.481 1.724 -2.648 1.00 91.81 82 THR A C 1
ATOM 641 O O . THR A 1 82 ? -0.788 1.628 -1.460 1.00 91.81 82 THR A O 1
ATOM 644 N N . VAL A 1 83 ? -1.347 1.463 -3.632 1.00 89.56 83 VAL A N 1
ATOM 645 C CA . VAL A 1 83 ? -2.740 1.045 -3.399 1.00 89.56 83 VAL A CA 1
ATOM 646 C C . VAL A 1 83 ? -2.804 -0.297 -2.667 1.00 89.56 83 VAL A C 1
ATOM 648 O O . VAL A 1 83 ? -3.551 -0.436 -1.703 1.00 89.56 83 VAL A O 1
ATOM 651 N N . LEU A 1 84 ? -1.986 -1.280 -3.055 1.00 87.12 84 LEU A N 1
ATOM 652 C CA . LEU A 1 84 ? -1.928 -2.569 -2.362 1.00 87.12 84 LEU A CA 1
ATOM 653 C C . LEU A 1 84 ? -1.414 -2.444 -0.928 1.00 87.12 84 LEU A C 1
ATOM 655 O O . LEU A 1 84 ? -1.930 -3.134 -0.058 1.00 87.12 84 LEU A O 1
ATOM 659 N N . ARG A 1 85 ? -0.430 -1.582 -0.648 1.00 78.00 85 ARG A N 1
ATOM 660 C CA . ARG A 1 85 ? 0.032 -1.325 0.726 1.00 78.00 85 ARG A CA 1
ATOM 661 C C . ARG A 1 85 ? -1.055 -0.660 1.561 1.00 78.00 85 ARG A C 1
ATOM 663 O O . ARG A 1 85 ? -1.269 -1.095 2.686 1.00 78.00 85 ARG A O 1
ATOM 670 N N . ALA A 1 86 ? -1.769 0.318 1.002 1.00 78.62 86 ALA A N 1
ATOM 671 C CA . ALA A 1 86 ? -2.911 0.938 1.667 1.00 78.62 86 ALA A CA 1
ATOM 672 C C . ALA A 1 86 ? -4.015 -0.094 1.960 1.00 78.62 86 ALA A C 1
ATOM 674 O O . ALA A 1 86 ? -4.488 -0.185 3.086 1.00 78.62 86 ALA A O 1
ATOM 675 N N . ASN A 1 87 ? -4.353 -0.951 0.993 1.00 72.38 87 ASN A N 1
ATOM 676 C CA . ASN A 1 87 ? -5.366 -1.994 1.175 1.00 72.38 87 ASN A CA 1
ATOM 677 C C . ASN A 1 87 ? -4.9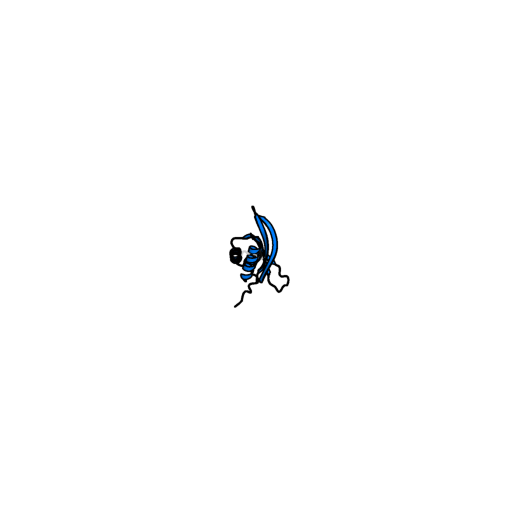05 -3.119 2.107 1.00 72.38 87 ASN A C 1
ATOM 679 O O . ASN A 1 87 ? -5.705 -3.645 2.868 1.00 72.38 87 ASN A O 1
ATOM 683 N N . ARG A 1 88 ? -3.622 -3.496 2.090 1.00 74.19 88 ARG A N 1
ATOM 684 C CA . ARG A 1 88 ? -3.068 -4.518 2.989 1.00 74.19 88 ARG A CA 1
ATOM 685 C C . ARG A 1 88 ? -2.954 -4.002 4.422 1.00 74.19 88 ARG A C 1
ATOM 687 O O . ARG A 1 88 ? -3.190 -4.783 5.334 1.00 74.19 88 ARG A O 1
ATOM 694 N N . ALA A 1 89 ? -2.701 -2.706 4.618 1.00 66.56 89 ALA A N 1
ATOM 695 C CA . ALA A 1 89 ? -2.849 -2.063 5.924 1.00 66.56 89 ALA A CA 1
ATOM 696 C C . ALA A 1 89 ? -4.294 -2.153 6.451 1.00 66.56 89 ALA A C 1
ATOM 698 O O . ALA A 1 89 ? -4.506 -2.164 7.657 1.00 66.56 89 ALA A O 1
ATOM 699 N N . VAL A 1 90 ? -5.278 -2.283 5.554 1.00 68.12 90 VAL A N 1
ATOM 7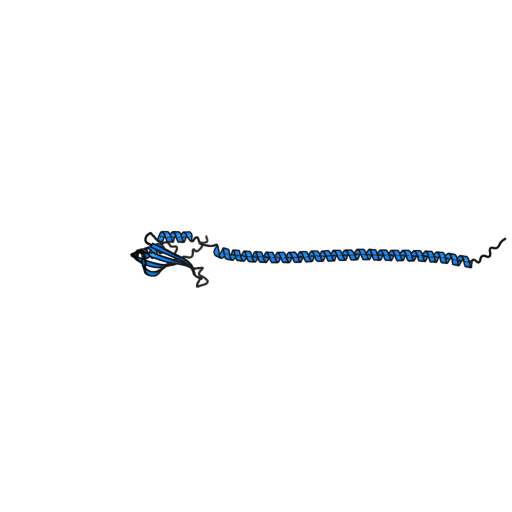00 C CA . VAL A 1 90 ? -6.689 -2.515 5.893 1.00 68.12 90 VAL A CA 1
ATOM 701 C C . VAL A 1 90 ? -7.043 -4.010 5.946 1.00 68.12 90 VAL A C 1
ATOM 703 O O . VAL A 1 90 ? -8.082 -4.343 6.492 1.00 68.12 90 VAL A O 1
ATOM 706 N N . GLY A 1 91 ? -6.223 -4.913 5.391 1.00 49.69 91 GLY A N 1
ATOM 707 C CA . GLY A 1 91 ? -6.617 -6.283 5.025 1.00 49.69 91 GLY A CA 1
ATOM 708 C C . GLY A 1 91 ? -6.368 -7.375 6.067 1.00 49.69 91 GLY A C 1
ATOM 709 O O . GLY A 1 91 ? -6.939 -8.454 5.940 1.00 49.69 91 GLY A O 1
ATOM 710 N N . VAL A 1 92 ? -5.575 -7.117 7.109 1.00 57.59 92 VAL A N 1
ATOM 711 C CA . VAL A 1 92 ? -5.537 -7.989 8.297 1.00 57.59 92 VAL A CA 1
ATOM 712 C C . VAL A 1 92 ? -6.560 -7.445 9.290 1.00 57.59 92 VAL A C 1
ATOM 714 O O . VAL A 1 92 ? -6.210 -6.906 10.335 1.00 57.59 92 VAL A O 1
ATOM 717 N N . GLN A 1 93 ? -7.840 -7.481 8.910 1.00 61.81 93 GLN A N 1
ATOM 718 C CA . GLN A 1 93 ? -8.908 -7.219 9.871 1.00 61.81 93 GLN A CA 1
ATOM 719 C C . GLN A 1 93 ? -9.078 -8.507 10.665 1.00 61.81 93 GLN A C 1
ATOM 721 O O . GLN A 1 93 ? -9.450 -9.519 10.066 1.00 61.81 93 GLN A O 1
ATOM 726 N N . PRO A 1 94 ? -8.772 -8.521 11.969 1.00 72.88 94 PRO A N 1
ATOM 727 C CA . PRO A 1 94 ? -9.155 -9.655 12.788 1.00 72.88 94 PRO A CA 1
ATOM 728 C C . PRO A 1 94 ? -10.678 -9.788 12.720 1.00 72.88 94 PRO A C 1
ATOM 730 O O . PRO A 1 94 ? -11.396 -8.817 12.460 1.00 72.88 94 PRO A O 1
ATOM 733 N N . ASP A 1 95 ? -11.167 -11.011 12.886 1.00 81.38 95 ASP A N 1
ATOM 734 C CA . ASP A 1 95 ? -12.582 -11.308 12.729 1.00 81.38 95 ASP A CA 1
ATOM 735 C C . ASP A 1 95 ? -13.402 -10.681 13.869 1.00 81.38 95 ASP A C 1
ATOM 737 O O . ASP A 1 95 ? -13.692 -11.294 14.899 1.00 81.38 95 ASP A O 1
ATOM 741 N N . TRP A 1 96 ? -13.777 -9.414 13.686 1.00 88.50 96 TRP A N 1
ATOM 742 C CA . TRP A 1 96 ? -14.576 -8.657 14.644 1.00 88.50 96 TRP A CA 1
ATOM 743 C C . TRP A 1 96 ? -15.973 -9.241 14.823 1.00 88.50 96 TRP A C 1
ATOM 745 O O . TRP A 1 96 ? -16.627 -8.929 15.817 1.00 88.50 96 TRP A O 1
ATOM 755 N N . SER A 1 97 ? -16.442 -10.085 13.897 1.00 88.88 97 SER A N 1
ATOM 756 C CA . SER A 1 97 ? -17.757 -10.708 14.017 1.00 88.88 97 SER A CA 1
ATOM 757 C C . SER A 1 97 ? -17.823 -11.628 15.235 1.00 88.88 97 SER A C 1
ATOM 759 O O . SER A 1 97 ? -18.821 -11.607 15.953 1.00 88.88 97 SER A O 1
ATOM 761 N N . ILE A 1 98 ? -16.728 -12.334 15.542 1.00 91.00 98 ILE A N 1
ATOM 762 C CA . ILE A 1 98 ? -16.618 -13.202 16.720 1.00 91.00 98 ILE A CA 1
ATOM 763 C C . ILE A 1 98 ? -16.652 -12.364 17.997 1.00 91.00 98 ILE A C 1
ATOM 765 O O . ILE A 1 98 ? -17.409 -12.668 18.916 1.00 91.00 98 ILE A O 1
ATOM 769 N N . LEU A 1 99 ? -15.887 -11.269 18.043 1.00 92.94 99 LEU A N 1
ATOM 770 C CA . LEU A 1 99 ? -15.901 -10.357 19.188 1.00 92.94 99 LEU A CA 1
ATOM 771 C C . LEU A 1 99 ? -17.303 -9.782 19.417 1.00 92.94 99 LEU A C 1
ATOM 773 O O . LEU A 1 99 ? -17.785 -9.767 20.547 1.00 92.94 99 LEU A O 1
ATOM 777 N N . LEU A 1 100 ? -17.979 -9.337 18.356 1.00 94.25 100 LEU A N 1
ATOM 778 C CA . LEU A 1 100 ? -19.330 -8.788 18.453 1.00 94.25 100 LEU A CA 1
ATOM 779 C C . LEU A 1 100 ? -20.357 -9.844 18.875 1.00 94.25 100 LEU A C 1
ATOM 781 O O . LEU A 1 100 ? -21.242 -9.529 19.669 1.00 94.25 100 LEU A O 1
ATOM 785 N N . ALA A 1 101 ? -20.225 -11.084 18.400 1.00 94.94 101 ALA A N 1
ATOM 786 C CA . ALA A 1 101 ? -21.069 -12.194 18.828 1.00 94.94 101 ALA A CA 1
ATOM 787 C C . ALA A 1 101 ? -20.902 -12.478 20.329 1.00 94.94 101 ALA A C 1
ATOM 789 O O . ALA A 1 101 ? -21.897 -12.594 21.039 1.00 94.94 101 ALA A O 1
ATOM 790 N N . LEU A 1 102 ? -19.663 -12.490 20.829 1.00 95.25 102 LEU A N 1
ATOM 791 C CA . LEU A 1 102 ? -19.370 -12.700 22.251 1.00 95.25 102 LEU A CA 1
ATOM 792 C C . LEU A 1 102 ? -19.870 -11.551 23.132 1.00 95.25 102 LEU A C 1
ATOM 794 O O . LEU A 1 102 ? -20.406 -11.789 24.212 1.00 95.25 102 LEU A O 1
ATOM 798 N N . VAL A 1 103 ? -19.753 -10.304 22.669 1.00 95.88 103 VAL A N 1
ATOM 799 C CA . VAL A 1 103 ? -20.329 -9.140 23.363 1.00 95.88 103 VAL A CA 1
ATOM 800 C C . VAL A 1 103 ? -21.856 -9.237 23.413 1.00 95.88 103 VAL A C 1
ATOM 802 O O . VAL A 1 103 ? -22.450 -8.944 24.450 1.00 95.88 103 VAL A O 1
ATOM 805 N N . ALA A 1 104 ? -22.495 -9.655 22.318 1.00 95.31 104 ALA A N 1
ATOM 806 C CA . ALA A 1 104 ? -23.944 -9.828 22.259 1.00 95.31 104 ALA A CA 1
ATOM 807 C C . ALA A 1 104 ? -24.425 -10.954 23.190 1.00 95.31 104 ALA A C 1
ATOM 809 O O . ALA A 1 104 ? -25.394 -10.764 23.922 1.00 95.31 104 ALA A O 1
ATOM 810 N N . GLU A 1 105 ? -23.718 -12.084 23.232 1.00 95.94 105 GLU A N 1
ATOM 811 C CA . GLU A 1 105 ? -23.996 -13.185 24.163 1.00 95.94 105 GLU A CA 1
ATOM 812 C C . GLU A 1 105 ? -23.816 -12.747 25.626 1.00 95.94 105 GLU A C 1
ATOM 814 O O . GLU A 1 105 ? -24.641 -13.048 26.494 1.00 95.94 105 GLU A O 1
ATOM 819 N N . ALA A 1 106 ? -22.777 -11.956 25.905 1.00 96.19 106 ALA A N 1
ATOM 820 C CA . ALA A 1 106 ? -22.525 -11.417 27.233 1.00 96.19 106 ALA A CA 1
ATOM 821 C C . ALA A 1 106 ? -23.536 -10.346 27.663 1.00 96.19 106 ALA A C 1
ATOM 823 O O . ALA A 1 106 ? -23.643 -10.110 28.861 1.00 96.19 106 ALA A O 1
ATOM 824 N N . LEU A 1 107 ? -24.283 -9.708 26.754 1.00 96.00 107 LEU A N 1
ATOM 825 C CA . LEU A 1 107 ? -25.218 -8.622 27.077 1.00 96.00 107 LEU A CA 1
ATOM 826 C C . LEU A 1 107 ? -26.412 -9.110 27.916 1.00 96.00 107 LEU A C 1
ATOM 828 O O . LEU A 1 107 ? -26.752 -8.501 28.932 1.00 96.00 107 LEU A O 1
ATOM 832 N N . GLY A 1 108 ? -26.981 -10.272 27.582 1.00 94.00 108 GLY A N 1
ATOM 833 C CA . GLY A 1 108 ? -28.240 -10.760 28.165 1.00 94.00 108 GLY A CA 1
ATOM 834 C C . GLY A 1 108 ? -29.466 -9.920 27.772 1.00 94.00 108 GLY A C 1
ATOM 835 O O . GLY A 1 108 ? -29.359 -8.986 26.984 1.00 94.00 108 GLY A O 1
ATOM 836 N N . ASP A 1 109 ? -30.628 -10.250 28.342 1.00 96.12 109 ASP A N 1
ATOM 837 C CA . ASP A 1 109 ? -31.925 -9.718 27.882 1.00 96.12 109 ASP A CA 1
ATOM 838 C C . ASP A 1 109 ? -32.301 -8.339 28.466 1.00 96.12 109 ASP A C 1
ATOM 840 O O . ASP A 1 109 ? -33.158 -7.643 27.927 1.00 96.12 109 ASP A O 1
ATOM 844 N N . GLU A 1 110 ? -31.663 -7.915 29.561 1.00 96.25 110 GLU A N 1
ATOM 845 C CA . GLU A 1 110 ? -32.039 -6.703 30.320 1.00 96.25 110 GLU A CA 1
ATOM 846 C C . GLU A 1 110 ? -31.208 -5.457 29.945 1.00 96.25 110 GLU A C 1
ATOM 848 O O . GLU A 1 110 ? -31.220 -4.437 30.648 1.00 96.25 110 GLU A O 1
ATOM 853 N N . MET A 1 111 ? -30.438 -5.531 28.856 1.00 97.12 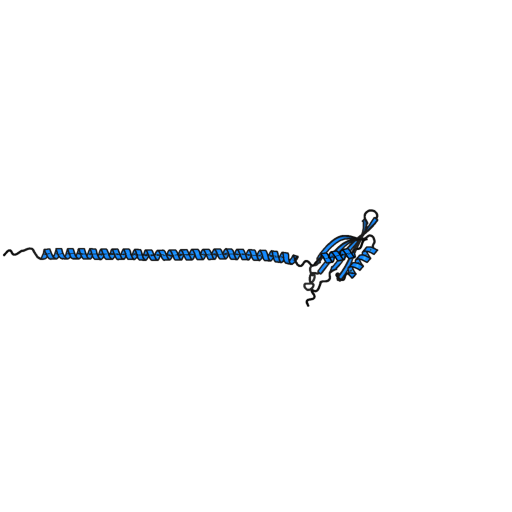111 MET A N 1
ATOM 854 C CA . MET A 1 111 ? -29.508 -4.482 28.440 1.00 97.12 111 MET A CA 1
ATOM 855 C C . MET A 1 111 ? -29.555 -4.238 26.932 1.00 97.12 111 MET A C 1
ATOM 857 O O . MET A 1 111 ? -29.789 -5.142 26.139 1.00 97.12 111 MET A O 1
ATOM 861 N N . VAL A 1 112 ? -29.289 -2.995 26.526 1.00 96.62 112 VAL A N 1
ATOM 862 C CA . VAL A 1 112 ? -29.248 -2.586 25.114 1.00 96.62 112 VAL A CA 1
ATOM 863 C C . VAL A 1 112 ? -27.971 -1.799 24.845 1.00 96.62 112 VAL A C 1
ATOM 865 O O . VAL A 1 112 ? -27.693 -0.804 25.517 1.00 96.62 112 VAL A O 1
ATOM 868 N N . ILE A 1 113 ? -27.207 -2.217 23.834 1.00 97.50 113 ILE A N 1
ATOM 869 C CA . ILE A 1 113 ? -26.016 -1.497 23.362 1.00 97.50 113 ILE A CA 1
ATOM 870 C C . ILE A 1 113 ? -26.448 -0.367 22.424 1.00 97.50 113 ILE A C 1
ATOM 872 O O . ILE A 1 113 ? -27.265 -0.565 21.527 1.00 97.50 113 ILE A O 1
ATOM 876 N N . ARG A 1 114 ? -25.880 0.823 22.626 1.00 97.38 114 ARG A N 1
ATOM 877 C CA . ARG A 1 114 ? -26.080 2.007 21.777 1.00 97.38 114 ARG A CA 1
ATOM 878 C C . ARG A 1 114 ? -24.915 2.243 20.831 1.00 97.38 114 ARG A C 1
ATOM 880 O O . ARG A 1 114 ? -25.124 2.555 19.666 1.00 97.38 114 ARG A O 1
ATOM 887 N N . GLU A 1 115 ? -23.695 2.111 21.338 1.00 97.31 115 GLU A N 1
ATOM 888 C CA . GLU A 1 115 ? -22.476 2.333 20.567 1.00 97.31 115 GLU A CA 1
ATOM 889 C C . GLU A 1 115 ? -21.437 1.288 20.960 1.00 97.31 115 GLU A C 1
ATOM 891 O O . GLU A 1 115 ? -21.205 1.047 22.145 1.00 97.31 115 GLU A O 1
ATOM 896 N N . CYS A 1 116 ? -20.800 0.694 19.957 1.00 96.69 116 CYS A N 1
ATOM 897 C CA . CYS A 1 116 ? -19.655 -0.187 20.112 1.00 96.69 116 CYS A CA 1
ATOM 898 C C . CYS A 1 116 ? -18.554 0.361 19.206 1.00 96.69 116 CYS A C 1
ATOM 900 O O . CYS A 1 116 ? -18.718 0.405 17.985 1.00 96.69 116 CYS A O 1
ATOM 902 N N . ARG A 1 117 ? -17.471 0.860 19.801 1.00 95.44 117 ARG A N 1
ATOM 903 C CA . ARG A 1 117 ? -16.377 1.509 19.082 1.00 95.44 117 ARG A CA 1
ATOM 904 C C . ARG A 1 117 ? -15.071 0.829 19.435 1.00 95.44 117 ARG A C 1
ATOM 906 O O . ARG A 1 117 ? -14.694 0.790 20.600 1.00 95.44 117 ARG A O 1
ATOM 913 N N . LEU A 1 118 ? -14.364 0.363 18.419 1.00 93.56 118 LEU A N 1
ATOM 914 C CA . LEU A 1 118 ? -13.021 -0.165 18.562 1.00 93.56 118 LEU A CA 1
ATOM 915 C C . LEU A 1 118 ? -12.016 0.857 18.034 1.00 93.56 118 LEU A C 1
ATOM 917 O O . LEU A 1 118 ? -12.154 1.344 16.911 1.00 93.56 118 LEU A O 1
ATOM 921 N N . VAL A 1 119 ? -11.019 1.190 18.846 1.00 92.19 119 VAL A N 1
ATOM 922 C CA . VAL A 1 119 ? -9.970 2.144 18.490 1.00 92.19 119 VAL A CA 1
ATOM 923 C C . VAL A 1 119 ? -8.617 1.488 18.719 1.00 92.19 119 VAL A C 1
ATOM 925 O O . VAL A 1 119 ? -8.350 0.982 19.805 1.00 92.19 119 VAL A O 1
ATOM 928 N N . ALA A 1 120 ? -7.758 1.516 17.700 1.00 89.44 120 ALA A N 1
ATOM 929 C CA . ALA A 1 120 ? -6.344 1.223 17.881 1.00 89.44 120 ALA A CA 1
ATOM 930 C C . ALA A 1 120 ? -5.695 2.427 18.562 1.00 89.44 120 ALA A C 1
ATOM 932 O O . ALA A 1 120 ? -5.682 3.532 18.009 1.00 89.44 120 ALA A O 1
ATOM 933 N N . GLN A 1 121 ? -5.202 2.230 19.776 1.00 87.12 121 GLN A N 1
ATOM 934 C CA . GLN A 1 121 ? -4.451 3.250 20.472 1.00 87.12 121 GLN A CA 1
ATOM 935 C C . GLN A 1 121 ? -3.018 3.231 19.924 1.00 87.12 121 GLN A C 1
ATOM 937 O O . GLN A 1 121 ? -2.405 2.161 19.844 1.00 87.12 121 GLN A O 1
ATOM 942 N N . PRO A 1 122 ? -2.474 4.382 19.483 1.00 79.62 122 PRO A N 1
ATOM 943 C CA . PRO A 1 122 ? -1.086 4.432 19.058 1.00 79.62 122 PRO A CA 1
ATOM 944 C C . PRO A 1 122 ? -0.212 4.008 20.237 1.00 79.62 122 PRO A C 1
ATOM 946 O O . PRO A 1 122 ? -0.381 4.523 21.346 1.00 79.62 122 PRO A O 1
ATOM 949 N N . ALA A 1 123 ? 0.685 3.056 19.986 1.00 76.62 123 ALA A N 1
ATOM 950 C CA . ALA A 1 123 ? 1.647 2.574 20.963 1.00 76.62 123 ALA A CA 1
ATOM 951 C C . ALA A 1 123 ? 2.329 3.767 21.646 1.00 76.62 123 ALA A C 1
ATOM 953 O O . ALA A 1 123 ? 2.928 4.613 20.978 1.00 76.62 123 ALA A O 1
ATOM 954 N N . ARG A 1 124 ? 2.187 3.876 22.972 1.00 76.94 124 ARG A N 1
ATOM 955 C CA . ARG A 1 124 ? 2.828 4.953 23.743 1.00 76.94 124 ARG A CA 1
ATOM 956 C C . ARG A 1 124 ? 4.348 4.785 23.802 1.00 76.94 124 ARG A C 1
ATOM 958 O O . ARG A 1 124 ? 5.039 5.788 23.929 1.00 76.94 124 ARG A O 1
ATOM 965 N N . ASP A 1 125 ? 4.818 3.551 23.623 1.00 76.62 125 ASP A N 1
ATOM 966 C CA . ASP A 1 125 ? 6.219 3.144 23.596 1.00 76.62 125 ASP A CA 1
ATOM 967 C C . ASP A 1 125 ? 6.446 2.207 22.394 1.00 76.62 125 ASP A C 1
ATOM 969 O O . ASP A 1 125 ? 5.635 1.308 22.164 1.00 76.62 125 ASP A O 1
ATOM 973 N N . GLU A 1 126 ? 7.535 2.400 21.634 1.00 72.00 126 GLU A N 1
ATOM 974 C CA . GLU A 1 126 ? 7.829 1.682 20.370 1.00 72.00 126 GLU A CA 1
ATOM 975 C C . GLU A 1 126 ? 7.862 0.145 20.496 1.00 72.00 126 GLU A C 1
ATOM 977 O O . GLU A 1 126 ? 7.742 -0.560 19.495 1.00 72.00 126 GLU A O 1
ATOM 982 N N . GLU A 1 127 ? 7.981 -0.395 21.710 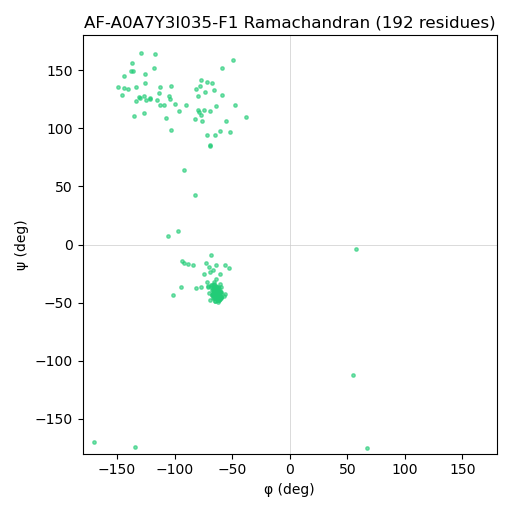1.00 71.31 127 GLU A N 1
ATOM 983 C CA . GLU A 1 127 ? 8.060 -1.840 21.954 1.00 71.31 127 GLU A CA 1
ATOM 984 C C . GLU A 1 127 ? 6.694 -2.520 22.138 1.00 71.31 127 GLU A C 1
ATOM 986 O O . GLU A 1 127 ? 6.581 -3.741 22.000 1.00 71.31 127 GLU A O 1
ATOM 991 N N . THR A 1 128 ? 5.627 -1.761 22.399 1.00 62.28 128 THR A N 1
ATOM 992 C CA . THR A 1 128 ? 4.313 -2.343 22.705 1.00 62.28 128 THR A CA 1
ATOM 993 C C . THR A 1 128 ? 3.428 -2.220 21.474 1.00 62.28 128 THR A C 1
ATOM 995 O O . THR A 1 128 ? 2.903 -1.151 21.192 1.00 62.28 128 THR A O 1
ATOM 998 N N . GLY A 1 129 ? 3.309 -3.294 20.686 1.00 69.44 129 GLY A N 1
ATOM 999 C CA . GLY A 1 129 ? 2.465 -3.303 19.480 1.00 69.44 129 GLY A CA 1
ATOM 1000 C C . GLY A 1 129 ? 1.043 -2.769 19.723 1.00 69.44 129 GLY A C 1
ATOM 1001 O O . GLY A 1 129 ? 0.584 -2.762 20.857 1.00 69.44 129 GLY A O 1
ATOM 1002 N N . ASN A 1 130 ? 0.368 -2.331 18.653 1.00 75.31 130 ASN A N 1
ATOM 1003 C CA . ASN A 1 130 ? -0.937 -1.651 18.687 1.00 75.31 130 ASN A CA 1
ATOM 1004 C C . ASN A 1 130 ? -1.901 -2.217 19.744 1.00 75.31 130 ASN A C 1
ATOM 1006 O O . ASN A 1 130 ? -2.426 -3.318 19.574 1.00 75.31 130 ASN A O 1
ATOM 1010 N N . ASP A 1 131 ? -2.146 -1.433 20.794 1.00 88.12 131 ASP A N 1
ATOM 1011 C CA . ASP A 1 131 ? -3.135 -1.751 21.819 1.00 88.12 131 ASP A CA 1
ATOM 1012 C C . ASP A 1 131 ? -4.531 -1.424 21.275 1.00 88.12 131 ASP A C 1
ATOM 1014 O O . ASP A 1 131 ? -4.736 -0.410 20.597 1.00 88.12 131 ASP A O 1
ATOM 1018 N N . LEU A 1 132 ? -5.494 -2.307 21.507 1.00 91.81 132 LEU A N 1
ATOM 1019 C CA . LEU A 1 132 ? -6.848 -2.181 20.981 1.00 91.81 132 LEU A CA 1
ATOM 1020 C C . LEU A 1 132 ? -7.801 -1.931 22.140 1.00 91.81 132 LEU A C 1
ATOM 1022 O O . LEU A 1 132 ? -7.962 -2.764 23.030 1.00 91.81 132 LEU A O 1
ATOM 1026 N N . THR A 1 133 ? -8.484 -0.792 22.097 1.00 95.00 133 THR A N 1
ATOM 1027 C CA . THR A 1 133 ? -9.454 -0.406 23.118 1.00 95.00 133 THR A CA 1
ATOM 1028 C C . THR A 1 133 ? -10.865 -0.471 22.549 1.00 95.00 133 THR A C 1
ATOM 1030 O O . THR A 1 133 ? -11.212 0.235 21.597 1.00 95.00 133 THR A O 1
ATOM 1033 N N . LEU A 1 134 ? -11.703 -1.310 23.151 1.00 96.44 134 LEU A N 1
ATOM 1034 C CA . LEU A 1 134 ? -13.124 -1.431 22.856 1.00 96.44 134 LEU A CA 1
ATOM 1035 C C . LEU A 1 134 ? -13.932 -0.597 23.851 1.00 96.44 134 LEU A C 1
ATOM 1037 O O . LEU A 1 134 ? -13.987 -0.892 25.042 1.00 96.44 134 LEU A O 1
ATOM 1041 N N . THR A 1 135 ? -14.603 0.434 23.353 1.00 97.88 135 THR A N 1
ATOM 1042 C CA . THR A 1 135 ? -15.560 1.228 24.123 1.00 97.88 135 THR A CA 1
ATOM 1043 C C . THR A 1 135 ? -16.979 0.780 23.799 1.00 97.88 135 THR A C 1
ATOM 1045 O O . THR A 1 135 ? -17.419 0.870 22.652 1.00 97.88 135 THR A O 1
ATOM 1048 N N . ILE A 1 136 ? -17.717 0.343 24.815 1.00 98.12 136 ILE A N 1
ATOM 1049 C CA . ILE A 1 136 ? -19.125 -0.046 24.708 1.00 98.12 136 ILE A CA 1
ATOM 1050 C C . ILE A 1 136 ? -19.946 0.948 25.518 1.00 98.12 136 ILE A C 1
ATOM 1052 O O . ILE A 1 136 ? -19.647 1.210 26.681 1.00 98.12 136 ILE A O 1
ATOM 1056 N N . SER A 1 137 ? -20.999 1.499 24.928 1.00 98.31 137 SER A N 1
ATOM 1057 C CA . SER A 1 137 ? -21.995 2.268 25.665 1.00 98.31 137 SER A CA 1
ATOM 1058 C C . SER A 1 137 ? -23.387 1.718 25.427 1.00 98.31 137 SER A C 1
ATOM 1060 O O . SER A 1 137 ? -23.705 1.210 24.350 1.00 98.31 137 SER A O 1
ATOM 1062 N N . GLY A 1 138 ? -24.223 1.809 26.448 1.00 98.00 138 GLY A N 1
ATOM 1063 C CA . GLY A 1 138 ? -25.553 1.232 26.421 1.00 98.00 138 GLY A CA 1
ATOM 1064 C C . GLY A 1 138 ? -26.388 1.676 27.604 1.00 98.00 138 GLY A C 1
ATOM 1065 O O . GLY A 1 138 ? -26.011 2.579 28.352 1.00 98.00 138 GLY A O 1
ATOM 1066 N N . ILE A 1 139 ? -27.531 1.024 27.753 1.00 98.12 139 ILE A N 1
ATOM 1067 C CA . ILE A 1 139 ? -28.433 1.172 28.889 1.00 98.12 139 ILE A CA 1
ATOM 1068 C C . ILE A 1 139 ? -28.710 -0.192 29.507 1.00 98.12 139 ILE A C 1
ATOM 1070 O O . ILE A 1 139 ? -28.884 -1.178 28.793 1.00 98.12 139 ILE A O 1
ATOM 1074 N N . GLY A 1 140 ? -28.738 -0.238 30.834 1.00 97.81 140 GLY A N 1
ATOM 1075 C CA . GLY A 1 140 ? -29.228 -1.377 31.602 1.00 97.81 140 GLY A CA 1
ATOM 1076 C C . GLY A 1 140 ? -30.434 -0.976 32.438 1.00 97.81 140 GLY A C 1
ATOM 1077 O O . GLY A 1 140 ? -30.566 0.188 32.835 1.00 97.81 140 GLY A O 1
ATOM 1078 N N . ARG A 1 141 ? -31.315 -1.939 32.710 1.00 97.69 141 ARG A N 1
ATOM 1079 C CA . ARG A 1 141 ? -32.495 -1.722 33.552 1.00 97.69 141 ARG A CA 1
ATOM 1080 C C . ARG A 1 141 ? -32.111 -1.355 34.982 1.00 97.69 141 ARG A C 1
ATOM 1082 O O . ARG A 1 141 ? -32.640 -0.396 35.539 1.00 97.69 141 ARG A O 1
ATOM 1089 N N . THR A 1 142 ? -31.157 -2.075 35.569 1.00 97.75 142 THR A N 1
ATOM 1090 C CA . THR A 1 142 ? -30.662 -1.815 36.923 1.00 97.75 142 THR A CA 1
ATOM 1091 C C . THR A 1 142 ? -29.137 -1.717 36.975 1.00 97.75 142 THR A C 1
ATOM 1093 O O . THR A 1 142 ? -28.418 -2.122 36.062 1.00 97.75 142 THR A O 1
ATOM 1096 N N . GLN A 1 143 ? -28.613 -1.187 38.084 1.00 97.44 143 GLN A N 1
ATOM 1097 C CA . GLN A 1 143 ? -27.164 -1.140 38.313 1.00 97.44 143 GLN A CA 1
ATOM 1098 C C . GLN A 1 143 ? -26.573 -2.545 38.468 1.00 97.44 143 GLN A C 1
ATOM 1100 O O . GLN A 1 143 ? -25.434 -2.782 38.071 1.00 97.44 143 GLN A O 1
ATOM 1105 N N . GLN A 1 144 ? -27.357 -3.471 39.025 1.00 97.81 144 GLN A N 1
ATOM 1106 C CA . GLN A 1 144 ? -26.959 -4.860 39.189 1.00 97.81 144 GLN A CA 1
ATOM 1107 C C . GLN A 1 144 ? -26.723 -5.531 37.831 1.00 97.81 144 GLN A C 1
ATOM 1109 O O . GLN A 1 144 ? -25.717 -6.221 37.683 1.00 97.81 144 GLN A O 1
ATOM 1114 N N . ASP A 1 145 ? -27.582 -5.275 36.840 1.00 97.62 145 ASP A N 1
ATOM 1115 C CA . ASP A 1 145 ? -27.442 -5.840 35.490 1.00 97.62 145 ASP A CA 1
ATOM 1116 C C . ASP A 1 145 ? -26.138 -5.375 34.831 1.00 97.62 145 ASP A C 1
ATOM 1118 O O . ASP A 1 145 ? -25.389 -6.184 34.285 1.00 97.62 145 ASP A O 1
ATOM 1122 N N . ILE A 1 146 ? -25.798 -4.089 34.989 1.00 97.88 146 ILE A N 1
ATOM 1123 C CA . ILE A 1 146 ? -24.526 -3.532 34.506 1.00 97.88 146 ILE A CA 1
ATOM 1124 C C . ILE A 1 146 ? -23.347 -4.209 35.206 1.00 97.88 146 ILE A C 1
ATOM 1126 O O . ILE A 1 146 ? -22.405 -4.632 34.543 1.00 97.88 146 ILE A O 1
ATOM 1130 N N . SER A 1 147 ? -23.377 -4.354 36.534 1.00 97.69 147 SER A N 1
ATOM 1131 C CA . SER A 1 147 ? -22.301 -5.041 37.260 1.00 97.69 147 SER A CA 1
ATOM 1132 C C . SER A 1 147 ? -22.144 -6.499 36.818 1.00 97.69 147 SER A C 1
ATOM 1134 O O . SER A 1 147 ? -21.019 -6.965 36.643 1.00 97.69 147 SER A O 1
ATOM 1136 N N . GLN A 1 148 ? -23.244 -7.216 36.580 1.00 97.81 148 GLN A N 1
ATOM 1137 C CA . GLN A 1 148 ? -23.204 -8.583 36.056 1.00 97.81 148 GLN A CA 1
ATOM 1138 C C . GLN A 1 148 ? -22.660 -8.642 34.626 1.00 97.81 148 GLN A C 1
ATOM 1140 O O . GLN A 1 148 ? -21.915 -9.564 34.298 1.00 97.81 148 GLN A O 1
ATOM 1145 N N . PHE A 1 149 ? -22.988 -7.666 33.780 1.00 97.75 149 PHE A N 1
ATOM 1146 C CA . PHE A 1 149 ? -22.420 -7.534 32.440 1.00 97.75 149 PHE A CA 1
ATOM 1147 C C . PHE A 1 149 ? -20.907 -7.309 32.475 1.00 97.75 149 PHE A C 1
ATOM 1149 O O . PHE A 1 149 ? -20.177 -8.035 31.805 1.00 97.75 149 PHE A O 1
ATOM 1156 N N . VAL A 1 150 ? -20.419 -6.391 33.316 1.00 97.75 150 VAL A N 1
ATOM 1157 C CA . VAL A 1 150 ? -18.975 -6.153 33.499 1.00 97.75 150 VAL A CA 1
ATOM 1158 C C . VAL A 1 150 ? -18.255 -7.438 33.917 1.00 97.75 150 VAL A C 1
ATOM 1160 O O . VAL A 1 150 ? -17.221 -7.772 33.347 1.00 97.75 150 VAL A O 1
ATOM 1163 N N . LEU A 1 151 ? -18.828 -8.203 34.853 1.00 97.38 151 LEU A N 1
ATOM 1164 C CA . LEU A 1 151 ? -18.264 -9.483 35.292 1.00 97.38 151 LEU A CA 1
ATOM 1165 C C . LEU A 1 151 ? -18.305 -10.569 34.205 1.00 97.38 151 LEU A C 1
ATOM 1167 O O . LEU A 1 151 ? -17.408 -11.406 34.154 1.00 97.38 151 LEU A O 1
ATOM 1171 N N . ARG A 1 152 ? -19.339 -10.601 33.353 1.00 97.31 152 ARG A N 1
ATOM 1172 C CA . ARG A 1 152 ? -19.403 -11.529 32.209 1.00 97.31 152 ARG A CA 1
ATOM 1173 C C . ARG A 1 152 ? -18.341 -11.190 31.169 1.00 97.31 152 ARG A C 1
ATOM 1175 O O . ARG A 1 152 ? -17.660 -12.096 30.708 1.00 97.31 152 ARG A O 1
ATOM 1182 N N . MET A 1 153 ? -18.162 -9.907 30.869 1.00 96.94 153 MET A N 1
ATOM 1183 C CA . MET A 1 153 ? -17.126 -9.421 29.958 1.00 96.94 153 MET A CA 1
ATOM 1184 C C . MET A 1 153 ? -15.716 -9.759 30.459 1.00 96.94 153 MET A C 1
ATOM 1186 O O . MET A 1 153 ? -14.913 -10.279 29.693 1.00 96.94 153 MET A O 1
ATOM 1190 N N . ASP A 1 154 ? -15.438 -9.548 31.749 1.00 96.31 154 ASP A N 1
ATOM 1191 C CA . ASP A 1 154 ? -14.149 -9.891 32.376 1.00 96.31 154 ASP A CA 1
ATOM 1192 C C . ASP A 1 154 ? -13.841 -11.401 32.291 1.00 96.31 154 ASP A C 1
ATOM 1194 O O . ASP A 1 154 ? -12.708 -11.818 32.060 1.00 96.31 154 ASP A O 1
ATOM 1198 N N . LYS A 1 155 ? -14.877 -12.248 32.369 1.00 96.88 155 LYS A N 1
ATOM 1199 C CA . LYS A 1 155 ? -14.749 -13.708 32.239 1.00 96.88 155 LYS A CA 1
ATOM 1200 C C . LYS A 1 155 ? -14.469 -14.207 30.821 1.00 96.88 155 LYS A C 1
ATOM 1202 O O . LYS A 1 155 ? -14.067 -15.359 30.689 1.00 96.88 155 LYS A O 1
ATOM 1207 N N . LEU A 1 156 ? -14.674 -13.402 29.774 1.00 94.19 156 LEU A N 1
ATOM 1208 C CA . LEU A 1 156 ? -14.453 -13.838 28.388 1.00 94.19 156 LEU A CA 1
ATOM 1209 C C . LEU A 1 156 ? -12.969 -14.072 28.060 1.00 94.19 156 LEU A C 1
ATOM 1211 O O . LEU A 1 156 ? -12.675 -14.603 26.995 1.00 94.19 156 LEU A O 1
ATOM 1215 N N . THR A 1 157 ? -12.024 -13.704 28.937 1.00 92.00 157 THR A N 1
ATOM 1216 C CA . THR A 1 157 ? -10.554 -13.836 28.770 1.00 92.00 157 THR A CA 1
ATOM 1217 C C . THR A 1 157 ? -9.949 -13.149 27.538 1.00 92.00 157 THR A C 1
ATOM 1219 O O . THR A 1 157 ? -8.735 -13.104 27.404 1.00 92.00 157 THR A O 1
ATOM 1222 N N . LEU A 1 158 ? -10.772 -12.560 26.666 1.00 92.06 158 LEU A N 1
ATOM 1223 C CA . LEU A 1 158 ? -10.346 -11.757 25.516 1.00 92.06 158 LEU A CA 1
ATOM 1224 C C . LEU A 1 158 ? -9.830 -10.373 25.913 1.00 92.06 158 LEU A C 1
ATOM 1226 O O . LEU A 1 158 ? -9.079 -9.744 25.167 1.00 92.06 158 LEU A O 1
ATOM 1230 N N . PHE A 1 159 ? -10.284 -9.879 27.062 1.00 94.75 159 PHE A N 1
ATOM 1231 C CA . PHE A 1 159 ? -9.938 -8.559 27.556 1.00 94.75 159 PHE A CA 1
ATOM 1232 C C . PHE A 1 159 ? -8.923 -8.699 28.676 1.00 94.75 159 PHE A C 1
ATOM 1234 O O . PHE A 1 159 ? -9.173 -9.371 29.674 1.00 94.75 159 PHE A O 1
ATOM 1241 N N . ARG A 1 160 ? -7.793 -8.011 28.531 1.00 94.44 160 ARG A N 1
ATOM 1242 C CA . ARG A 1 160 ? -6.802 -7.864 29.596 1.00 94.44 160 ARG A CA 1
ATOM 1243 C C . ARG A 1 160 ? -7.373 -7.059 30.759 1.00 94.44 160 ARG A C 1
ATOM 1245 O O . ARG A 1 160 ? -7.011 -7.274 31.917 1.00 94.44 160 ARG A O 1
ATOM 1252 N N . ARG A 1 161 ? -8.235 -6.091 30.443 1.00 95.88 161 ARG A N 1
ATOM 1253 C CA . ARG A 1 161 ? -8.826 -5.193 31.427 1.00 95.88 161 ARG A CA 1
ATOM 1254 C C . ARG A 1 161 ? -10.210 -4.741 31.010 1.00 95.88 161 ARG A C 1
ATOM 1256 O O . ARG A 1 161 ? -10.400 -4.293 29.886 1.00 95.88 161 ARG A O 1
ATOM 1263 N N . VAL A 1 162 ? -11.143 -4.759 31.955 1.00 97.50 162 VAL A N 1
ATOM 1264 C CA . VAL A 1 162 ? -12.492 -4.213 31.785 1.00 97.50 162 VAL A CA 1
ATOM 1265 C C . VAL A 1 162 ? -12.738 -3.137 32.846 1.00 97.50 162 VAL A C 1
ATOM 1267 O O . VAL A 1 162 ? -12.547 -3.363 34.043 1.00 97.50 162 VAL A O 1
ATOM 1270 N N . ARG A 1 163 ? -13.133 -1.930 32.427 1.00 97.75 163 ARG A N 1
ATOM 1271 C CA . ARG A 1 163 ? -13.350 -0.768 33.303 1.00 97.75 163 ARG A CA 1
ATOM 1272 C C . ARG A 1 163 ? -14.661 -0.063 33.001 1.00 97.75 163 ARG A C 1
ATOM 1274 O O . ARG A 1 163 ? -14.880 0.433 31.900 1.00 97.75 163 ARG A O 1
ATOM 1281 N N . LEU A 1 164 ? -15.511 0.056 34.016 1.00 98.12 164 LEU A N 1
ATOM 1282 C CA . LEU A 1 164 ? -16.698 0.902 33.960 1.00 98.12 164 LEU A CA 1
ATOM 1283 C C . LEU A 1 164 ? -16.268 2.363 34.148 1.00 98.12 164 LEU A C 1
ATOM 1285 O O . LEU A 1 164 ? -15.780 2.727 35.216 1.00 98.12 164 LEU A O 1
ATOM 1289 N N . THR A 1 165 ? -16.392 3.172 33.098 1.00 98.25 165 THR A N 1
ATOM 1290 C CA . THR A 1 165 ? -15.878 4.553 33.067 1.00 98.25 165 THR A CA 1
ATOM 1291 C C . THR A 1 165 ? -16.933 5.580 33.448 1.00 98.25 165 THR A C 1
ATOM 1293 O O . THR A 1 165 ? -16.613 6.558 34.117 1.00 98.25 165 THR A O 1
ATOM 1296 N N . ASP A 1 166 ? -18.185 5.354 33.052 1.00 98.19 166 ASP A N 1
ATOM 1297 C CA . ASP A 1 166 ? -19.292 6.261 33.339 1.00 98.19 166 ASP A CA 1
ATOM 1298 C C . ASP A 1 166 ? -20.581 5.484 33.607 1.00 98.19 166 ASP A C 1
ATOM 1300 O O . ASP A 1 166 ? -20.842 4.443 32.993 1.00 98.19 166 ASP A O 1
ATOM 1304 N N . THR A 1 167 ? -21.394 6.013 34.516 1.00 98.19 167 THR A N 1
ATOM 1305 C CA . THR A 1 167 ? -22.744 5.529 34.803 1.00 98.19 167 THR A CA 1
ATOM 1306 C C . THR A 1 167 ? -23.641 6.694 35.163 1.00 98.19 167 THR A C 1
ATOM 1308 O O . THR A 1 167 ? -23.338 7.463 36.078 1.00 98.19 167 THR A O 1
ATOM 1311 N N . ARG A 1 168 ? -24.795 6.784 34.509 1.00 98.19 168 ARG A N 1
ATOM 1312 C CA . ARG A 1 168 ? -25.754 7.858 34.739 1.00 98.19 168 ARG A CA 1
ATOM 1313 C C . ARG A 1 168 ? -27.179 7.340 34.635 1.00 98.19 168 ARG A C 1
ATOM 1315 O O . ARG A 1 168 ? -27.520 6.628 33.702 1.00 98.19 168 ARG A O 1
ATOM 1322 N N . ARG A 1 169 ? -28.034 7.733 35.581 1.00 98.12 169 ARG A N 1
ATOM 1323 C CA . ARG A 1 169 ? -29.479 7.492 35.474 1.00 98.12 169 ARG A CA 1
ATOM 1324 C C . ARG A 1 169 ? -30.082 8.441 34.446 1.00 98.12 169 ARG A C 1
ATOM 1326 O O . ARG A 1 169 ? -29.852 9.649 34.522 1.00 98.12 169 ARG A O 1
ATOM 1333 N N . GLU A 1 170 ? -30.875 7.907 33.532 1.00 97.94 170 GLU A N 1
ATOM 1334 C CA . GLU A 1 170 ? -31.606 8.677 32.529 1.00 97.94 170 GLU A CA 1
ATOM 1335 C C . GLU A 1 170 ? -33.048 8.164 32.389 1.00 97.94 170 GLU A C 1
ATOM 1337 O O . GLU A 1 170 ? -33.319 6.989 32.651 1.00 97.94 170 GLU A O 1
ATOM 1342 N N . PRO A 1 171 ? -34.007 9.040 32.044 1.00 96.81 171 PRO A N 1
ATOM 1343 C CA . PRO A 1 171 ? -35.364 8.603 31.748 1.00 96.81 171 PRO A CA 1
ATOM 1344 C C . PRO A 1 171 ? -35.367 7.739 30.482 1.00 96.81 171 PRO A C 1
ATOM 1346 O O . PRO A 1 171 ? -34.784 8.116 29.465 1.00 96.81 171 PRO A O 1
ATOM 1349 N N . PHE A 1 172 ? -36.041 6.593 30.536 1.00 95.69 172 PHE A N 1
ATOM 1350 C CA . PHE A 1 172 ? -36.195 5.684 29.407 1.00 95.69 172 PHE A CA 1
ATOM 1351 C C . PHE A 1 172 ? -37.647 5.207 29.322 1.00 95.69 172 PHE A C 1
ATOM 1353 O O . PHE A 1 172 ? -38.127 4.459 30.173 1.00 95.69 172 PHE A O 1
ATOM 1360 N N . LEU A 1 173 ? -38.356 5.658 28.284 1.00 93.38 173 LEU A N 1
ATOM 1361 C CA . LEU A 1 173 ? -39.805 5.477 28.138 1.00 93.38 173 LEU A CA 1
ATOM 1362 C C . LEU A 1 173 ? -40.568 6.007 29.371 1.00 93.38 173 LEU A C 1
ATOM 1364 O O . LEU A 1 173 ? -40.586 7.215 29.593 1.00 93.38 173 LEU A O 1
ATOM 1368 N N . ASN A 1 174 ? -41.185 5.115 30.152 1.00 95.94 174 ASN A N 1
ATOM 1369 C CA . ASN A 1 174 ? -41.986 5.434 31.341 1.00 95.94 174 ASN A CA 1
ATOM 1370 C C . ASN A 1 174 ? -41.266 5.102 32.662 1.00 95.94 174 ASN A C 1
ATOM 1372 O O . ASN A 1 174 ? -41.892 5.160 33.718 1.00 95.94 174 ASN A O 1
ATOM 1376 N N . ASP A 1 175 ? -39.990 4.717 32.606 1.00 95.50 175 ASP A N 1
ATOM 1377 C CA . ASP A 1 175 ? -39.191 4.327 33.771 1.00 95.50 175 ASP A CA 1
ATOM 1378 C C . ASP A 1 175 ? -37.802 5.000 33.729 1.00 95.50 175 ASP A C 1
ATOM 1380 O O . ASP A 1 175 ? -37.512 5.849 32.877 1.00 95.50 175 ASP A O 1
ATOM 1384 N N . HIS A 1 176 ? -36.929 4.646 34.665 1.00 96.19 176 HIS A N 1
ATOM 1385 C CA . HIS A 1 176 ? -35.524 5.024 34.668 1.00 96.19 176 HIS A CA 1
ATOM 1386 C C . HIS A 1 176 ? -34.647 3.856 34.217 1.00 96.19 176 HIS A C 1
ATOM 1388 O O . HIS A 1 176 ? -34.803 2.731 34.680 1.00 96.19 176 HIS A O 1
ATOM 1394 N N . ALA A 1 177 ? -33.671 4.148 33.362 1.00 98.00 177 ALA A N 1
ATOM 1395 C CA . ALA A 1 177 ? -32.592 3.230 33.020 1.00 98.00 177 ALA A CA 1
ATOM 1396 C C . ALA A 1 177 ? -31.249 3.821 33.459 1.00 98.00 177 ALA A C 1
ATOM 1398 O O . ALA A 1 177 ? -31.125 5.016 33.755 1.00 98.00 177 ALA A O 1
ATOM 1399 N N . ILE A 1 178 ? -30.223 2.980 33.511 1.00 98.31 178 ILE A N 1
ATOM 1400 C CA . ILE A 1 178 ? -28.858 3.410 33.797 1.00 98.31 178 ILE A CA 1
ATOM 1401 C C . ILE A 1 178 ? -28.060 3.324 32.503 1.00 98.31 178 ILE A C 1
ATOM 1403 O O . ILE A 1 178 ? -27.749 2.236 32.022 1.00 98.31 178 ILE A O 1
ATOM 1407 N N . ALA A 1 179 ? -27.730 4.484 31.943 1.00 98.44 179 ALA A N 1
ATOM 1408 C CA . ALA A 1 179 ? -26.736 4.589 30.895 1.00 98.44 179 ALA A CA 1
ATOM 1409 C C . ALA A 1 179 ? -25.360 4.261 31.467 1.00 98.44 179 ALA A C 1
ATOM 1411 O O . ALA A 1 179 ? -25.022 4.681 32.577 1.00 98.44 179 ALA A O 1
ATOM 1412 N N . PHE A 1 180 ? -24.566 3.525 30.703 1.00 98.56 180 PHE A N 1
ATOM 1413 C CA . PHE A 1 180 ? -23.219 3.144 31.093 1.00 98.56 180 PHE A CA 1
ATOM 1414 C C . PHE A 1 180 ? -22.242 3.287 29.932 1.00 98.56 180 PHE A C 1
ATOM 1416 O O . PHE A 1 180 ? -22.618 3.215 28.757 1.00 98.56 180 PHE A O 1
ATOM 1423 N N . ARG A 1 181 ? -20.965 3.445 30.280 1.00 98.56 181 ARG A N 1
ATOM 1424 C CA . ARG A 1 181 ? -19.838 3.330 29.359 1.00 98.56 181 ARG A CA 1
ATOM 1425 C C . ARG A 1 181 ? -18.783 2.404 29.944 1.00 98.56 181 ARG A C 1
ATOM 1427 O O . ARG A 1 181 ? -18.309 2.601 31.062 1.00 98.56 181 ARG A O 1
ATOM 1434 N N . LEU A 1 182 ? -18.418 1.402 29.165 1.00 98.12 182 LEU A N 1
ATOM 1435 C CA . LEU A 1 182 ? -17.422 0.391 29.469 1.00 98.12 182 LEU A CA 1
ATOM 1436 C C . LEU A 1 182 ? -16.234 0.569 28.526 1.00 98.12 182 LEU A C 1
ATOM 1438 O O . LEU A 1 182 ? -16.421 0.755 27.326 1.00 98.12 182 LEU A O 1
ATOM 1442 N N . GLU A 1 183 ? -15.029 0.495 29.066 1.00 98.06 183 GLU A N 1
ATOM 1443 C CA . GLU A 1 183 ? -13.780 0.474 28.315 1.00 98.06 183 GLU A CA 1
ATOM 1444 C C . GLU A 1 183 ? -13.107 -0.878 28.552 1.00 98.06 183 GLU A C 1
ATOM 1446 O O . GLU A 1 183 ? -12.918 -1.288 29.701 1.00 98.06 183 GLU A O 1
ATOM 1451 N N . CYS A 1 184 ? -12.804 -1.593 27.473 1.00 97.00 184 CYS A N 1
ATOM 1452 C CA . CYS A 1 184 ? -12.151 -2.894 27.511 1.00 97.00 184 CYS A CA 1
ATOM 1453 C C . CYS A 1 184 ? -10.842 -2.823 26.719 1.00 97.00 184 CYS A C 1
ATOM 1455 O O . CYS A 1 184 ? -10.851 -2.447 25.548 1.00 97.00 184 CYS A O 1
ATOM 1457 N N . GLU A 1 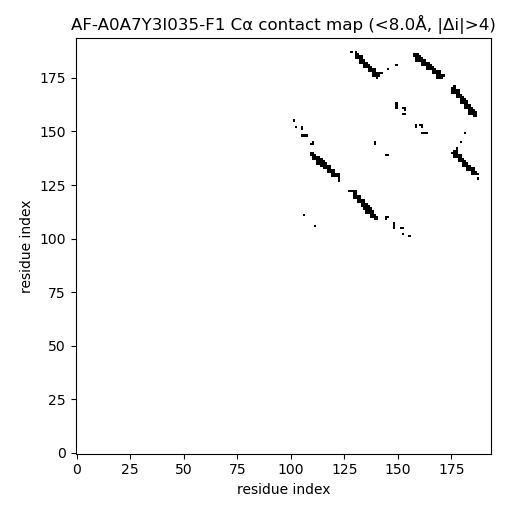185 ? -9.731 -3.191 27.343 1.00 95.38 185 G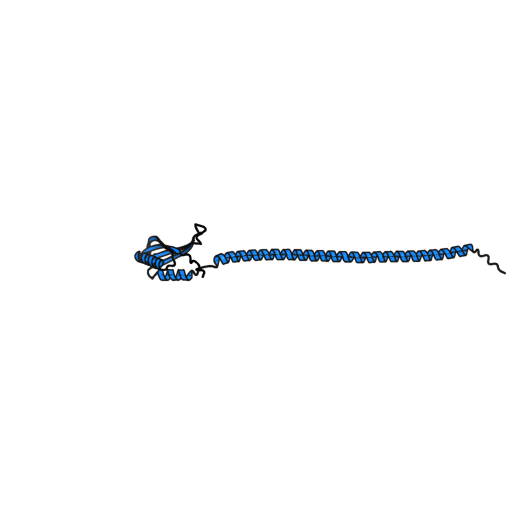LU A N 1
ATOM 1458 C CA . GLU A 1 185 ? -8.423 -3.341 26.697 1.00 95.38 185 GLU A CA 1
ATOM 1459 C C . GLU A 1 185 ? -8.315 -4.793 26.211 1.00 95.38 185 GLU A C 1
ATOM 1461 O O . GLU A 1 185 ? -8.464 -5.720 27.016 1.00 95.38 185 GLU A O 1
ATOM 1466 N N . LEU A 1 186 ? -8.135 -5.008 24.906 1.00 92.75 186 LEU A N 1
ATOM 1467 C CA . LEU A 1 186 ? -7.994 -6.347 24.328 1.00 92.75 186 LEU A CA 1
ATOM 1468 C C . LEU A 1 186 ? -6.589 -6.879 24.595 1.00 92.75 186 LEU A C 1
ATOM 1470 O O . LEU A 1 186 ? -5.613 -6.138 24.500 1.00 92.75 186 LEU A O 1
ATOM 1474 N N . ASP A 1 187 ? -6.482 -8.172 24.892 1.00 87.44 187 ASP A N 1
ATOM 1475 C CA . ASP A 1 187 ? -5.162 -8.787 24.951 1.00 87.44 187 ASP A CA 1
ATOM 1476 C C . ASP A 1 187 ? -4.585 -8.918 23.538 1.00 87.44 187 ASP A C 1
ATOM 1478 O O . ASP A 1 187 ? -5.293 -9.249 22.577 1.00 87.44 187 ASP A O 1
ATOM 1482 N N . LYS A 1 188 ? -3.289 -8.647 23.394 1.00 80.38 188 LYS A N 1
ATOM 1483 C CA . LYS A 1 188 ? -2.615 -8.882 22.122 1.00 80.38 188 LYS A CA 1
ATOM 1484 C C . LYS A 1 188 ? -2.557 -10.394 21.968 1.00 80.38 188 LYS A C 1
ATOM 1486 O O . LYS A 1 188 ? -1.877 -11.050 22.749 1.00 80.38 188 LYS A O 1
ATOM 1491 N N . GLN A 1 189 ? -3.246 -10.954 20.972 1.00 66.62 189 GLN A N 1
ATOM 1492 C CA . GLN A 1 189 ? -2.953 -12.324 20.567 1.00 66.62 189 GLN A CA 1
ATOM 1493 C C . GLN A 1 189 ? -1.493 -12.335 20.119 1.00 66.62 189 GLN A C 1
ATOM 1495 O O . GLN A 1 189 ? -1.166 -11.906 19.012 1.00 66.62 189 GLN A O 1
ATOM 1500 N N . GLU A 1 190 ? -0.597 -12.754 21.011 1.00 64.19 190 GLU A N 1
ATOM 1501 C CA . GLU A 1 190 ? 0.709 -13.236 20.614 1.00 64.19 190 GLU A CA 1
ATOM 1502 C C . GLU A 1 190 ? 0.403 -14.353 19.626 1.00 64.19 190 GLU A C 1
ATOM 1504 O O . GLU A 1 190 ? -0.138 -15.392 20.007 1.00 64.19 190 GLU A O 1
ATOM 1509 N N . GLU A 1 191 ? 0.630 -14.089 18.336 1.00 57.50 191 GLU A N 1
ATOM 1510 C CA . GLU A 1 191 ? 0.715 -15.137 17.332 1.00 57.50 191 GLU A CA 1
ATOM 1511 C C . GLU A 1 191 ? 1.731 -16.127 17.887 1.00 57.50 191 GLU A C 1
ATOM 1513 O O . GLU A 1 191 ? 2.939 -15.894 17.847 1.00 57.50 191 GLU A O 1
ATOM 1518 N N . SER A 1 192 ? 1.216 -17.173 18.530 1.00 48.31 192 SER A N 1
ATOM 1519 C CA . SER A 1 192 ? 1.996 -18.226 19.146 1.00 48.31 192 SER A CA 1
ATOM 1520 C C . SER A 1 192 ? 2.624 -18.985 17.989 1.00 48.31 192 SER A C 1
ATOM 1522 O O . SER A 1 192 ? 2.050 -19.928 17.449 1.00 48.31 192 SER A O 1
ATOM 1524 N N . GLY A 1 193 ? 3.758 -18.465 17.523 1.00 51.62 193 GLY A N 1
ATOM 1525 C CA . GLY A 1 193 ? 4.590 -19.070 16.506 1.00 51.62 193 GLY A CA 1
ATOM 1526 C C . GLY A 1 193 ? 5.147 -20.369 17.061 1.00 51.62 193 GLY A C 1
ATOM 1527 O O . GLY A 1 193 ? 6.152 -20.361 17.770 1.00 51.62 193 GLY A O 1
ATOM 1528 N N . SER A 1 194 ? 4.447 -21.462 16.762 1.00 41.91 194 SER A N 1
ATOM 1529 C CA . SER A 1 194 ? 5.008 -22.812 16.667 1.00 41.91 194 SER A CA 1
ATOM 1530 C C . SER A 1 194 ? 5.458 -23.081 15.239 1.00 41.91 194 SER A C 1
ATOM 1532 O O . SER A 1 194 ? 4.740 -22.646 14.310 1.00 41.91 194 SER A O 1
#

Radius of gyration: 53.7 Å; Cα contacts (8 Å, |Δi|>4): 166; chains: 1; bounding box: 101×40×157 Å

Foldseek 3Di:
DDDPPPPPVVVVVVVVVVVVVVVVVVVVVVVVVVVVVVVVVVVVVVVVVVVVVVVVVVVVVVVVVVVVVVVVVVVVVVVVVVVVVVVVVVPPDPPCVVVVVLLVVLLDDQWDWDDWDKDFDPPPDPVDPTKIKIKIKIKGADPVSVVSSQVSVVVVLQFPDKDWDDWDWDDDDPRIIIITMMITIGDPPPPPDD

Mean predicted aligned error: 12.75 Å